Protein AF-A0A1R1JZF7-F1 (afdb_monomer_lite)

Structure (mmCIF, N/CA/C/O backbone):
data_AF-A0A1R1JZF7-F1
#
_entry.id   AF-A0A1R1JZF7-F1
#
loop_
_atom_site.group_PDB
_atom_site.id
_atom_site.type_symbol
_atom_site.label_atom_id
_atom_site.label_alt_id
_atom_site.label_comp_id
_atom_site.label_asym_id
_atom_site.label_entity_id
_atom_site.label_seq_id
_atom_site.pdbx_PDB_ins_code
_atom_site.Cartn_x
_atom_site.Cartn_y
_atom_site.Cartn_z
_atom_site.occupancy
_atom_site.B_iso_or_equiv
_atom_site.auth_seq_id
_atom_site.auth_comp_id
_atom_site.auth_asym_id
_atom_site.auth_atom_id
_atom_site.pdbx_PDB_model_num
ATOM 1 N N . MET A 1 1 ? 23.663 -2.544 -25.722 1.00 33.25 1 MET A N 1
ATOM 2 C CA . MET A 1 1 ? 22.435 -3.367 -25.709 1.00 33.25 1 MET A CA 1
ATOM 3 C C . MET A 1 1 ? 21.555 -2.874 -24.575 1.00 33.25 1 MET A C 1
ATOM 5 O O . MET A 1 1 ? 21.917 -3.060 -23.423 1.00 33.25 1 MET A O 1
ATOM 9 N N . VAL A 1 2 ? 20.475 -2.158 -24.891 1.00 37.50 2 VAL A N 1
ATOM 10 C CA . VAL A 1 2 ? 19.497 -1.700 -23.894 1.00 37.50 2 VAL A CA 1
ATOM 11 C C . VAL A 1 2 ? 18.655 -2.918 -23.534 1.00 37.50 2 VAL A C 1
ATOM 13 O O . VAL A 1 2 ? 17.886 -3.401 -24.362 1.00 37.50 2 VAL A O 1
ATOM 16 N N . GLY A 1 3 ? 18.897 -3.480 -22.349 1.00 36.78 3 GLY A N 1
ATOM 17 C CA . GLY A 1 3 ? 18.120 -4.599 -21.833 1.00 36.78 3 GLY A CA 1
ATOM 18 C C . GLY A 1 3 ? 16.654 -4.198 -21.785 1.00 36.78 3 GLY A C 1
ATOM 19 O O . GLY A 1 3 ? 16.311 -3.178 -21.190 1.00 36.78 3 GLY A O 1
ATOM 20 N N . GLN A 1 4 ? 15.819 -4.972 -22.471 1.00 37.53 4 GLN A N 1
ATOM 21 C CA . GLN A 1 4 ? 14.371 -4.840 -22.455 1.00 37.53 4 GLN A CA 1
ATOM 22 C C . GLN A 1 4 ? 13.930 -4.801 -20.992 1.00 37.53 4 GLN A C 1
ATOM 24 O O . GLN A 1 4 ? 14.077 -5.784 -20.267 1.00 37.53 4 GLN A O 1
ATOM 29 N N . GLY A 1 5 ? 13.479 -3.627 -20.543 1.00 38.28 5 GLY A N 1
ATOM 30 C CA . GLY A 1 5 ? 12.946 -3.455 -19.204 1.00 38.28 5 GLY A CA 1
ATOM 31 C C . GLY A 1 5 ? 11.830 -4.466 -19.036 1.00 38.28 5 GLY A C 1
ATOM 32 O O . GLY A 1 5 ? 10.882 -4.457 -19.820 1.00 38.28 5 GLY A O 1
ATOM 33 N N . ALA A 1 6 ? 11.985 -5.370 -18.068 1.00 41.34 6 ALA A N 1
ATOM 34 C CA . ALA A 1 6 ? 10.938 -6.300 -17.704 1.00 41.34 6 ALA A CA 1
ATOM 35 C C . ALA A 1 6 ? 9.674 -5.473 -17.475 1.00 41.34 6 ALA A C 1
ATOM 37 O O . ALA A 1 6 ? 9.588 -4.705 -16.514 1.00 41.34 6 ALA A O 1
ATOM 38 N N . LEU A 1 7 ? 8.728 -5.573 -18.406 1.00 41.38 7 LEU A N 1
ATOM 39 C CA . LEU A 1 7 ? 7.408 -5.013 -18.215 1.00 41.38 7 LEU A CA 1
ATOM 40 C C . LEU A 1 7 ? 6.917 -5.606 -16.895 1.00 41.38 7 LEU A C 1
ATOM 42 O O . LEU A 1 7 ? 6.981 -6.822 -16.715 1.00 41.38 7 LEU A O 1
ATOM 46 N N . ALA A 1 8 ? 6.424 -4.779 -15.973 1.00 47.81 8 ALA A N 1
ATOM 47 C CA . ALA A 1 8 ? 5.660 -5.282 -14.834 1.00 47.81 8 ALA A CA 1
ATOM 48 C C . ALA A 1 8 ? 4.271 -5.742 -15.330 1.00 47.81 8 ALA A C 1
ATOM 50 O O . ALA A 1 8 ? 3.231 -5.331 -14.830 1.00 47.81 8 ALA A O 1
ATOM 51 N N . GLN A 1 9 ? 4.246 -6.540 -16.398 1.00 41.66 9 GLN A N 1
ATOM 52 C CA . GLN A 1 9 ? 3.123 -7.378 -16.764 1.00 41.66 9 GLN A CA 1
ATOM 53 C C . GLN A 1 9 ? 3.325 -8.681 -15.996 1.00 41.66 9 GLN A C 1
ATOM 55 O O . GLN A 1 9 ? 4.291 -9.394 -16.242 1.00 41.66 9 GLN A O 1
ATOM 60 N N . GLY A 1 10 ? 2.451 -8.951 -15.026 1.00 53.16 10 GLY A N 1
ATOM 61 C CA . GLY A 1 10 ? 2.540 -10.155 -14.198 1.00 53.16 10 GLY A CA 1
ATOM 62 C C . GLY A 1 10 ? 3.677 -10.094 -13.180 1.00 53.16 10 GLY A C 1
ATOM 63 O O . GLY A 1 10 ? 4.700 -10.755 -13.323 1.00 53.16 10 GLY A O 1
ATOM 64 N N . ASN A 1 11 ? 3.500 -9.300 -12.126 1.00 62.97 11 ASN A N 1
ATOM 65 C CA . ASN A 1 11 ? 4.350 -9.423 -10.952 1.00 62.97 11 ASN A CA 1
ATOM 66 C C . ASN A 1 11 ? 3.987 -10.712 -10.189 1.00 62.97 11 ASN A C 1
ATOM 68 O O . ASN A 1 11 ? 3.105 -10.714 -9.339 1.00 62.97 11 ASN A O 1
ATOM 72 N N . ASP A 1 12 ? 4.710 -11.797 -10.452 1.00 75.62 12 ASP A N 1
ATOM 73 C CA . ASP A 1 12 ? 4.527 -13.075 -9.748 1.00 75.62 12 ASP A CA 1
ATOM 74 C C . ASP A 1 12 ? 5.141 -13.116 -8.338 1.00 75.62 12 ASP A C 1
ATOM 76 O O . ASP A 1 12 ? 5.197 -14.178 -7.729 1.00 75.62 12 ASP A O 1
ATOM 80 N N . ARG A 1 13 ? 5.646 -11.996 -7.802 1.00 87.25 13 ARG A N 1
ATOM 81 C CA . ARG A 1 13 ? 6.271 -11.987 -6.468 1.00 87.25 13 ARG A CA 1
ATOM 82 C C . ARG A 1 13 ? 5.272 -11.819 -5.334 1.00 87.25 13 ARG A C 1
ATOM 84 O O . ARG A 1 13 ? 5.582 -12.190 -4.209 1.00 87.25 13 ARG A O 1
ATOM 91 N N . VAL A 1 14 ? 4.121 -11.211 -5.614 1.00 93.56 14 VAL A N 1
ATOM 92 C CA . VAL A 1 14 ? 3.106 -10.917 -4.599 1.00 93.56 14 VAL A CA 1
ATOM 93 C C . VAL A 1 14 ? 2.021 -11.973 -4.675 1.00 93.56 14 VAL A C 1
ATOM 95 O O . VAL A 1 14 ? 1.205 -11.972 -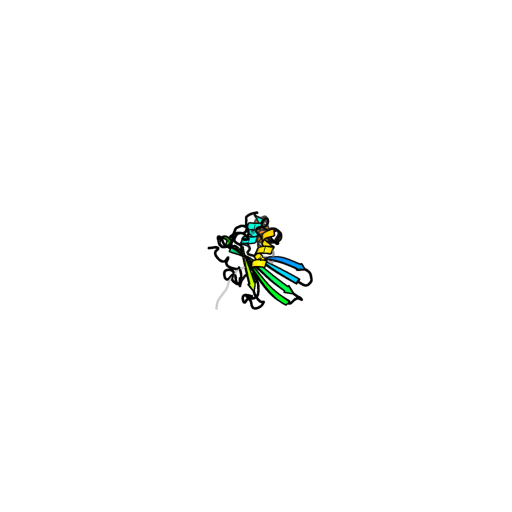5.598 1.00 93.56 14 VAL A O 1
ATOM 98 N N . ASP A 1 15 ? 2.007 -12.850 -3.680 1.00 94.69 15 ASP A N 1
ATOM 99 C CA . ASP A 1 15 ? 0.991 -13.884 -3.524 1.00 94.69 15 ASP A CA 1
ATOM 100 C C . ASP A 1 15 ? -0.295 -13.333 -2.900 1.00 94.69 15 ASP A C 1
ATOM 102 O O . ASP A 1 15 ? -0.315 -12.277 -2.258 1.00 94.69 15 ASP A O 1
ATOM 106 N N . PHE A 1 16 ? -1.399 -14.072 -3.052 1.00 97.12 16 PHE A N 1
ATOM 107 C CA . PHE A 1 16 ? -2.629 -13.734 -2.345 1.00 97.12 16 PHE A CA 1
ATOM 108 C C . PHE A 1 16 ? -2.450 -13.975 -0.832 1.00 97.12 16 PHE A C 1
ATOM 110 O O . PHE A 1 16 ? -2.225 -15.114 -0.412 1.00 97.12 16 PHE A O 1
ATOM 117 N N . PRO A 1 17 ? -2.610 -12.953 0.028 1.00 96.88 17 PRO A N 1
ATOM 118 C CA . PRO A 1 17 ? -2.313 -13.074 1.451 1.00 96.88 17 PRO A CA 1
ATOM 119 C C . PRO A 1 17 ? -3.474 -13.736 2.203 1.00 96.88 17 PRO A C 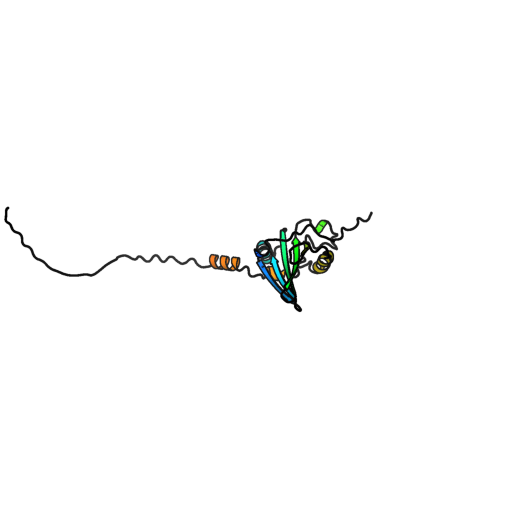1
ATOM 121 O O . PRO A 1 17 ? -4.247 -13.052 2.855 1.00 96.88 17 PRO A O 1
ATOM 124 N N . ALA A 1 18 ? -3.624 -15.062 2.137 1.00 96.31 18 ALA A N 1
ATOM 125 C CA . ALA A 1 18 ? -4.826 -15.797 2.576 1.00 96.31 18 ALA A CA 1
ATOM 126 C C . ALA A 1 18 ? -5.401 -15.426 3.964 1.00 96.31 18 ALA A C 1
ATOM 128 O O . ALA A 1 18 ? -6.614 -15.492 4.169 1.00 96.31 18 ALA A O 1
ATOM 129 N N . ASN A 1 19 ? -4.557 -15.012 4.911 1.00 95.44 19 ASN A N 1
ATOM 130 C CA . ASN A 1 19 ? -4.927 -14.647 6.278 1.00 95.44 19 ASN A CA 1
ATOM 131 C C . ASN A 1 19 ? -4.998 -13.128 6.541 1.00 95.44 19 ASN A C 1
ATOM 133 O O . ASN A 1 19 ? -5.057 -12.727 7.703 1.00 95.44 19 ASN A O 1
ATOM 137 N N . TYR A 1 20 ? -5.031 -12.270 5.513 1.00 97.56 20 TYR A N 1
ATOM 138 C CA . TYR A 1 20 ? -5.011 -10.805 5.671 1.00 97.56 20 TYR A CA 1
ATOM 139 C C . TYR A 1 20 ? -6.091 -10.263 6.625 1.00 97.56 20 TYR A C 1
ATOM 141 O O . TYR A 1 20 ? -5.838 -9.313 7.366 1.00 97.56 20 TYR A O 1
ATOM 149 N N . ARG A 1 21 ? -7.272 -10.901 6.676 1.00 95.88 21 ARG A N 1
ATOM 150 C CA . ARG A 1 21 ? -8.376 -10.523 7.580 1.00 95.88 21 ARG A CA 1
ATOM 151 C C . ARG A 1 21 ? -8.067 -10.730 9.067 1.00 95.88 21 ARG A C 1
ATOM 153 O O . ARG A 1 21 ? -8.746 -10.145 9.900 1.00 95.88 21 ARG A O 1
ATOM 160 N N . GLN A 1 22 ? -7.060 -11.537 9.411 1.00 94.88 22 GLN A N 1
ATOM 161 C CA . GLN A 1 22 ? -6.565 -11.669 10.791 1.00 94.88 22 GLN A CA 1
ATOM 162 C C . GLN A 1 22 ? -5.683 -10.479 11.213 1.00 94.88 22 GLN A C 1
ATOM 164 O O . GLN A 1 22 ? -5.334 -10.342 12.391 1.00 94.88 22 GLN A O 1
ATOM 169 N N . GLY A 1 23 ? -5.285 -9.645 10.246 1.00 94.75 23 GLY A N 1
ATOM 170 C CA . GLY A 1 23 ? -4.600 -8.383 10.472 1.00 94.75 23 GLY A CA 1
ATOM 171 C C . GLY A 1 23 ? -5.522 -7.303 11.039 1.00 94.75 23 GLY A C 1
ATOM 172 O O . GLY A 1 23 ? -6.599 -7.561 11.572 1.00 94.75 23 GLY A O 1
ATOM 173 N N . VAL A 1 24 ? -5.070 -6.058 10.939 1.00 96.69 24 VAL A N 1
ATOM 174 C CA . VAL A 1 24 ? -5.830 -4.882 11.360 1.00 96.69 24 VAL A CA 1
ATOM 175 C C . VAL A 1 24 ? -6.530 -4.304 10.142 1.00 96.69 24 VAL A C 1
ATOM 177 O O . VAL A 1 24 ? -5.870 -3.860 9.203 1.00 96.69 24 VAL A O 1
ATOM 180 N N . HIS A 1 25 ? -7.860 -4.274 10.184 1.00 97.69 25 HIS A N 1
ATOM 181 C CA . HIS A 1 25 ? -8.644 -3.408 9.317 1.00 97.69 25 HIS A CA 1
ATOM 182 C C . HIS A 1 25 ? -8.453 -1.958 9.771 1.00 97.69 25 HIS A C 1
ATOM 184 O O . HIS A 1 25 ? -8.861 -1.606 10.880 1.00 97.69 25 HIS A O 1
ATOM 190 N N . TYR A 1 26 ? -7.784 -1.140 8.961 1.00 96.19 26 TYR A N 1
ATOM 191 C CA . TYR A 1 26 ? -7.353 0.196 9.387 1.00 96.19 26 TYR A CA 1
ATOM 192 C C . TYR A 1 26 ? -8.023 1.338 8.618 1.00 96.19 26 TYR A C 1
ATOM 194 O O . TYR A 1 26 ? -7.924 2.491 9.039 1.00 96.19 26 TYR A O 1
ATOM 202 N N . ALA A 1 27 ? -8.687 1.055 7.497 1.00 96.25 27 ALA A N 1
ATOM 203 C CA . ALA A 1 27 ? -9.354 2.080 6.713 1.00 96.25 27 ALA A CA 1
ATOM 204 C C . ALA A 1 27 ? -10.493 1.507 5.869 1.00 96.25 27 ALA A C 1
ATOM 206 O O . ALA A 1 27 ? -10.265 0.593 5.084 1.00 96.25 27 ALA A O 1
ATOM 207 N N . THR A 1 28 ? -11.646 2.172 5.939 1.00 97.00 28 THR A N 1
ATOM 208 C CA . THR A 1 28 ? -12.684 2.125 4.904 1.00 97.00 28 THR A CA 1
ATOM 209 C C . THR A 1 28 ? -12.603 3.407 4.072 1.00 97.00 28 THR A C 1
ATOM 211 O O . THR A 1 28 ? -12.514 4.511 4.626 1.00 97.00 28 THR A O 1
ATOM 214 N N . VAL A 1 29 ? -12.584 3.296 2.745 1.00 95.56 29 VAL A N 1
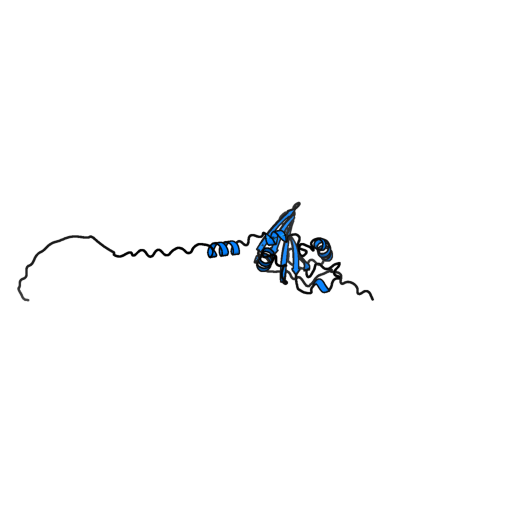ATOM 215 C CA . VAL A 1 29 ? -12.635 4.439 1.816 1.00 95.56 29 VAL A CA 1
ATOM 216 C C . VAL A 1 29 ? -13.886 4.311 0.960 1.00 95.56 29 VAL A C 1
ATOM 218 O O . VAL A 1 29 ? -14.082 3.287 0.322 1.00 95.56 29 VAL A O 1
ATOM 221 N N . GLU A 1 30 ? -14.706 5.355 0.896 1.00 95.38 30 GLU A N 1
ATOM 222 C CA . GLU A 1 30 ? -15.881 5.394 0.022 1.00 95.38 30 GLU A CA 1
ATOM 223 C C . GLU A 1 30 ? -15.735 6.512 -1.011 1.00 95.38 30 GLU A C 1
ATOM 225 O O . GLU A 1 30 ? -15.395 7.646 -0.667 1.00 95.38 30 GLU A O 1
ATOM 230 N N . ARG A 1 31 ? -15.953 6.190 -2.292 1.00 91.75 31 ARG A N 1
ATOM 231 C CA . ARG A 1 31 ? -15.924 7.159 -3.396 1.00 91.75 31 ARG A CA 1
ATOM 232 C C . ARG A 1 31 ? -16.796 6.704 -4.563 1.00 91.75 31 ARG A C 1
ATOM 234 O O . ARG A 1 31 ? -16.524 5.677 -5.169 1.00 91.75 31 ARG A O 1
ATOM 241 N N . GLY A 1 32 ? -17.831 7.471 -4.903 1.00 88.62 32 GLY A N 1
ATOM 242 C CA . GLY A 1 32 ? -18.623 7.260 -6.125 1.00 88.62 32 GLY A CA 1
ATOM 243 C C . GLY A 1 32 ? -19.092 5.813 -6.348 1.00 88.62 32 GLY A C 1
ATOM 244 O O . GLY A 1 32 ? -18.801 5.238 -7.391 1.00 88.62 32 GLY A O 1
ATOM 245 N N . GLY A 1 33 ? -19.755 5.204 -5.358 1.00 91.44 33 GLY A N 1
ATOM 246 C CA . GLY A 1 33 ? -20.251 3.818 -5.437 1.00 91.44 33 GLY A CA 1
ATOM 247 C C . GLY A 1 33 ? -19.191 2.725 -5.233 1.00 91.44 33 GLY A C 1
ATOM 248 O O . GLY A 1 33 ? -19.528 1.539 -5.244 1.00 91.44 33 GLY A O 1
ATOM 249 N N . ILE A 1 34 ? -17.930 3.113 -5.025 1.00 96.31 34 ILE A N 1
ATOM 250 C CA . ILE A 1 34 ? -16.833 2.226 -4.639 1.00 96.31 34 ILE A CA 1
ATOM 251 C C . ILE A 1 34 ? -16.659 2.289 -3.125 1.00 96.31 34 ILE A C 1
ATOM 253 O O . ILE A 1 34 ? -16.580 3.383 -2.558 1.00 96.31 34 ILE A O 1
ATOM 257 N N . ARG A 1 35 ? -16.539 1.122 -2.492 1.00 98.06 35 ARG A N 1
ATOM 258 C CA . ARG A 1 35 ? -16.114 0.977 -1.098 1.00 98.06 35 ARG A CA 1
ATOM 259 C C . ARG A 1 35 ? -14.854 0.129 -1.047 1.00 98.06 35 ARG A C 1
ATOM 261 O O . ARG A 1 35 ? -14.829 -0.970 -1.584 1.00 98.06 35 ARG A O 1
ATOM 268 N N . GLU A 1 36 ? -13.824 0.622 -0.380 1.00 98.25 36 GLU A N 1
ATOM 269 C CA . GLU A 1 36 ? -12.572 -0.097 -0.190 1.00 98.25 36 GLU A CA 1
ATOM 270 C C . GLU A 1 36 ? -12.355 -0.416 1.276 1.00 98.25 36 GLU A C 1
ATOM 272 O O . GLU A 1 36 ? -12.428 0.485 2.109 1.00 98.25 36 GLU A O 1
ATOM 277 N N . GLU A 1 37 ? -12.040 -1.673 1.570 1.00 98.31 37 GLU A N 1
ATOM 278 C CA . GLU A 1 37 ? -11.664 -2.124 2.912 1.00 98.31 37 GLU A CA 1
ATOM 279 C C . GLU A 1 37 ? -10.187 -2.484 2.911 1.00 98.31 37 GLU A C 1
ATOM 281 O O . GLU A 1 37 ? -9.745 -3.289 2.086 1.00 98.31 37 GLU A O 1
ATOM 286 N N . ILE A 1 38 ? -9.415 -1.878 3.812 1.00 98.44 38 ILE A N 1
ATOM 287 C CA . ILE A 1 38 ? -7.955 -1.925 3.738 1.00 98.44 38 ILE A CA 1
ATOM 288 C C . ILE A 1 38 ? -7.355 -2.471 5.031 1.00 98.44 38 ILE A C 1
ATOM 290 O O . ILE A 1 38 ? -7.640 -2.010 6.142 1.00 98.44 38 ILE A O 1
ATOM 294 N N . PHE A 1 39 ? -6.485 -3.462 4.860 1.00 98.62 39 PHE A N 1
ATOM 295 C CA . PHE A 1 39 ? -5.911 -4.274 5.923 1.00 98.62 39 PHE A CA 1
ATOM 296 C C . PHE A 1 39 ? -4.386 -4.245 5.870 1.00 98.62 39 PHE A C 1
ATOM 298 O O . PHE A 1 39 ? -3.787 -4.171 4.796 1.00 98.62 39 PHE A O 1
ATOM 305 N N . THR A 1 40 ? -3.745 -4.337 7.033 1.00 98.50 40 THR A N 1
ATOM 306 C CA . THR A 1 40 ? -2.304 -4.610 7.143 1.00 98.50 40 THR A CA 1
ATOM 307 C C . THR A 1 40 ? -1.975 -5.287 8.477 1.00 98.50 40 THR A C 1
ATOM 309 O O . THR A 1 40 ? -2.857 -5.545 9.298 1.00 98.50 40 THR A O 1
ATOM 312 N N . SER A 1 41 ? -0.709 -5.625 8.714 1.00 97.25 41 SER A N 1
ATOM 313 C CA . SER A 1 41 ? -0.282 -6.308 9.937 1.00 97.25 41 SER A CA 1
ATOM 314 C C . SER A 1 41 ? -0.195 -5.361 11.143 1.00 97.25 41 SER A C 1
ATOM 316 O O . SER A 1 41 ? 0.088 -4.170 11.013 1.00 97.25 41 SER A O 1
ATOM 318 N N . ARG A 1 42 ? -0.346 -5.910 12.358 1.00 96.25 42 ARG A N 1
ATOM 319 C CA . ARG A 1 42 ? -0.085 -5.172 13.612 1.00 96.25 42 ARG A CA 1
ATOM 320 C C . ARG A 1 42 ? 1.337 -4.598 13.663 1.00 96.25 42 ARG A C 1
ATOM 322 O O . ARG A 1 42 ? 1.524 -3.496 14.167 1.00 96.25 42 ARG A O 1
ATOM 329 N N . ASN A 1 43 ? 2.316 -5.320 13.114 1.00 96.31 43 ASN A N 1
ATOM 330 C CA . ASN A 1 43 ? 3.706 -4.872 13.046 1.00 96.31 43 ASN A CA 1
ATOM 331 C C . ASN A 1 43 ? 3.853 -3.601 12.191 1.00 96.31 43 ASN A C 1
ATOM 333 O O . ASN A 1 43 ? 4.490 -2.642 12.618 1.00 96.31 43 ASN A O 1
ATOM 337 N N . ALA A 1 44 ? 3.199 -3.557 11.026 1.00 97.50 44 ALA A N 1
ATOM 338 C CA . ALA A 1 44 ? 3.197 -2.376 10.164 1.00 97.50 44 ALA A CA 1
ATOM 339 C C . ALA A 1 44 ? 2.544 -1.165 10.850 1.00 97.50 44 ALA A C 1
ATOM 341 O O . ALA A 1 44 ? 3.104 -0.069 10.828 1.00 97.50 44 ALA A O 1
ATOM 342 N N . ILE A 1 45 ? 1.411 -1.380 11.531 1.00 97.19 45 ILE A N 1
ATOM 343 C CA . ILE A 1 45 ? 0.731 -0.336 12.315 1.00 97.19 45 ILE A CA 1
ATOM 344 C C . ILE A 1 45 ? 1.648 0.193 13.425 1.00 97.19 45 ILE A C 1
ATOM 346 O O . ILE A 1 45 ? 1.813 1.404 13.562 1.00 97.19 45 ILE A O 1
ATOM 350 N N . SER A 1 46 ? 2.282 -0.700 14.193 1.00 96.31 46 SER A N 1
ATOM 351 C CA . SER A 1 46 ? 3.191 -0.317 15.278 1.00 96.31 46 SER A CA 1
ATOM 352 C C . SER A 1 46 ? 4.395 0.473 14.765 1.00 96.31 46 SER A C 1
ATOM 354 O O . SER A 1 46 ? 4.740 1.495 15.352 1.00 96.31 46 SER A O 1
ATOM 356 N N . ALA A 1 47 ? 5.022 0.031 13.672 1.00 96.69 47 ALA A N 1
ATOM 357 C CA . ALA A 1 47 ? 6.159 0.726 13.078 1.00 96.69 47 ALA A CA 1
ATOM 358 C C . ALA A 1 47 ? 5.774 2.142 12.624 1.00 96.69 47 ALA A C 1
ATOM 360 O O . ALA A 1 47 ? 6.426 3.109 13.021 1.00 96.69 47 ALA A O 1
ATOM 361 N N . ALA A 1 48 ? 4.669 2.268 11.880 1.00 96.50 48 ALA A N 1
ATOM 362 C CA . ALA A 1 48 ? 4.180 3.555 11.395 1.00 96.50 48 ALA A CA 1
ATOM 363 C C . ALA A 1 48 ? 3.839 4.516 12.546 1.00 96.50 48 ALA A C 1
ATOM 365 O O . ALA A 1 48 ? 4.223 5.686 12.501 1.00 96.50 48 ALA A O 1
ATOM 366 N N . LYS A 1 49 ? 3.167 4.024 13.599 1.00 94.94 49 LYS A N 1
ATOM 367 C CA . LYS A 1 49 ? 2.843 4.806 14.806 1.00 94.94 49 LYS A CA 1
ATOM 368 C C . LYS A 1 49 ? 4.078 5.337 15.522 1.00 94.94 49 LYS A C 1
ATOM 370 O O . LYS A 1 49 ? 4.066 6.465 15.998 1.00 94.94 49 LYS A O 1
ATOM 375 N N . SER A 1 50 ? 5.151 4.552 15.570 1.00 95.31 50 SER A N 1
ATOM 376 C CA . SER A 1 50 ? 6.429 4.969 16.156 1.00 95.31 50 SER A CA 1
ATOM 377 C C . SER A 1 50 ? 7.271 5.861 15.232 1.00 95.31 50 SER A C 1
ATOM 379 O O . SER A 1 50 ? 8.443 6.085 15.522 1.00 95.31 50 SER A O 1
ATOM 381 N N . GLY A 1 51 ? 6.726 6.319 14.099 1.00 94.56 51 GLY A N 1
ATOM 382 C CA . GLY A 1 51 ? 7.456 7.124 13.117 1.00 94.56 51 GLY A CA 1
ATOM 383 C C . GLY A 1 51 ? 8.543 6.355 12.360 1.00 94.56 51 GLY A C 1
ATOM 384 O O . GLY A 1 51 ? 9.332 6.965 11.642 1.00 94.56 51 GLY A O 1
ATOM 385 N N . LYS A 1 52 ? 8.599 5.025 12.502 1.00 95.62 52 LYS A N 1
ATOM 386 C CA . LYS A 1 52 ? 9.551 4.181 11.778 1.00 95.62 52 LYS A CA 1
ATOM 387 C C . LYS A 1 52 ? 9.044 3.933 10.349 1.00 95.62 52 LYS A C 1
ATOM 389 O O . LYS A 1 52 ? 7.829 3.893 10.134 1.00 95.62 52 LYS A O 1
ATOM 394 N N . PRO A 1 53 ? 9.946 3.720 9.374 1.00 95.69 53 PRO A N 1
ATOM 395 C CA . PRO A 1 53 ? 9.556 3.259 8.044 1.00 95.69 53 PRO A CA 1
ATOM 396 C C . PRO A 1 53 ? 8.750 1.957 8.114 1.00 95.69 53 PRO A C 1
ATOM 398 O O . PRO A 1 53 ? 8.957 1.148 9.024 1.00 95.69 53 PRO A O 1
ATOM 401 N N . LEU A 1 54 ? 7.872 1.718 7.132 1.00 98.19 54 LEU A N 1
ATOM 402 C CA . LEU A 1 54 ? 7.184 0.431 7.048 1.00 98.19 54 LEU A CA 1
ATOM 403 C C . LEU A 1 54 ? 8.229 -0.674 6.814 1.00 98.19 54 LEU A C 1
ATOM 405 O O . LEU A 1 54 ? 9.039 -0.553 5.881 1.00 98.19 54 LEU A O 1
ATOM 409 N N . PRO A 1 55 ? 8.249 -1.723 7.657 1.00 98.12 55 PRO A N 1
ATOM 410 C CA . PRO A 1 55 ? 9.269 -2.755 7.593 1.00 98.12 55 PRO A CA 1
ATOM 411 C C . PRO A 1 55 ? 9.109 -3.624 6.343 1.00 98.12 55 PRO A C 1
ATOM 413 O O . PRO A 1 55 ? 8.015 -3.755 5.786 1.00 98.12 55 PRO A O 1
ATOM 416 N N . SER A 1 56 ? 10.201 -4.278 5.944 1.00 98.31 56 SER A N 1
ATOM 417 C CA . SER A 1 56 ? 10.144 -5.404 5.007 1.00 98.31 56 SER A CA 1
ATOM 418 C C . SER A 1 56 ? 9.147 -6.454 5.505 1.00 98.31 56 SER A C 1
ATOM 420 O O . SER A 1 56 ? 9.086 -6.751 6.698 1.00 98.31 56 SER A O 1
ATOM 422 N N . GLY A 1 57 ? 8.352 -7.000 4.595 1.00 97.69 57 GLY A N 1
ATOM 423 C CA . GLY A 1 57 ? 7.224 -7.878 4.884 1.00 97.69 57 GLY A CA 1
ATOM 424 C C . GLY A 1 57 ? 5.929 -7.178 5.255 1.00 97.69 57 GLY A C 1
ATOM 425 O O . GLY A 1 57 ? 4.964 -7.844 5.629 1.00 97.69 57 GLY A O 1
ATOM 426 N N . THR A 1 58 ? 5.870 -5.852 5.132 1.00 98.62 58 THR A N 1
ATOM 427 C CA . THR A 1 58 ? 4.584 -5.161 5.152 1.00 98.62 58 THR A CA 1
ATOM 428 C C . THR A 1 58 ? 3.779 -5.562 3.923 1.00 98.62 58 THR A C 1
ATOM 430 O O . THR A 1 58 ? 4.210 -5.336 2.795 1.00 98.62 58 THR A O 1
ATOM 433 N N . VAL A 1 59 ? 2.592 -6.112 4.165 1.00 98.62 59 VAL A N 1
ATOM 434 C CA . VAL A 1 59 ? 1.566 -6.378 3.156 1.00 98.62 59 VAL A CA 1
ATOM 435 C C . VAL A 1 59 ? 0.385 -5.462 3.443 1.00 98.62 59 VAL A C 1
ATOM 437 O O . VAL A 1 59 ? -0.071 -5.369 4.589 1.00 98.62 59 VAL A O 1
ATOM 440 N N . ILE A 1 60 ? -0.104 -4.777 2.415 1.00 98.75 60 ILE A N 1
ATOM 441 C CA . ILE A 1 60 ? -1.352 -4.018 2.459 1.00 98.75 60 ILE A CA 1
ATOM 442 C C . ILE A 1 60 ? -2.309 -4.666 1.468 1.00 98.75 60 ILE A C 1
ATOM 444 O O . ILE A 1 60 ? -2.009 -4.771 0.280 1.00 98.75 60 ILE A O 1
ATOM 448 N N . THR A 1 61 ? -3.459 -5.099 1.972 1.00 98.81 61 THR A N 1
ATOM 449 C CA . THR A 1 61 ? -4.505 -5.749 1.180 1.00 98.81 61 THR A CA 1
ATOM 450 C C . THR A 1 61 ? -5.722 -4.851 1.146 1.00 98.81 61 THR A C 1
ATOM 452 O O . THR A 1 61 ? -6.200 -4.423 2.194 1.00 98.81 61 THR A O 1
ATOM 455 N N . MET A 1 62 ? -6.217 -4.580 -0.054 1.00 98.62 62 MET A N 1
ATOM 456 C CA . MET A 1 62 ? -7.410 -3.788 -0.295 1.00 98.62 62 MET A CA 1
ATOM 457 C C . MET A 1 62 ? -8.461 -4.641 -0.992 1.00 98.62 62 MET A C 1
ATOM 459 O O . MET A 1 62 ? -8.203 -5.219 -2.048 1.00 98.62 62 MET A O 1
ATOM 463 N N . GLU A 1 63 ? -9.650 -4.689 -0.412 1.00 98.62 63 GLU A N 1
ATOM 464 C CA . GLU A 1 63 ? -10.855 -5.201 -1.057 1.00 98.62 63 GLU A CA 1
ATOM 465 C C . GLU A 1 63 ? -11.540 -4.036 -1.766 1.00 98.62 63 GLU A C 1
ATOM 467 O O . GLU A 1 63 ? -11.844 -3.045 -1.115 1.00 98.62 63 GLU A O 1
ATOM 472 N N . ASP A 1 64 ? -11.776 -4.135 -3.072 1.00 98.31 64 ASP A N 1
ATOM 473 C CA . ASP A 1 64 ? -12.514 -3.138 -3.864 1.00 98.31 64 ASP A CA 1
ATOM 474 C C . ASP A 1 64 ? -13.934 -3.679 -4.069 1.00 98.31 64 ASP A C 1
ATOM 476 O O . ASP A 1 64 ? -14.119 -4.692 -4.751 1.00 98.31 64 ASP A O 1
ATOM 480 N N . TYR A 1 65 ? -14.925 -3.047 -3.441 1.00 98.44 65 TYR A N 1
ATOM 481 C CA . TYR A 1 65 ? -16.345 -3.327 -3.625 1.00 98.44 65 TYR A CA 1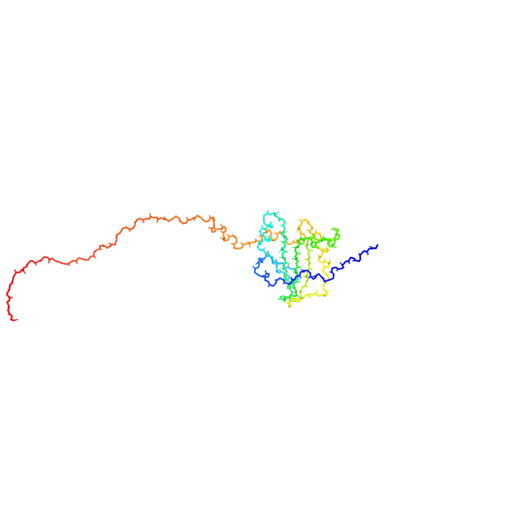
ATOM 482 C C . TYR A 1 65 ? -16.971 -2.288 -4.546 1.00 98.44 65 TYR A C 1
ATOM 484 O O . TYR A 1 65 ? -16.768 -1.085 -4.376 1.00 98.44 65 TYR A O 1
ATOM 492 N N . ARG A 1 66 ? -17.817 -2.749 -5.465 1.00 97.25 66 ARG A N 1
ATOM 493 C CA . ARG A 1 66 ? -18.617 -1.905 -6.358 1.00 97.25 66 ARG A CA 1
ATOM 494 C C . ARG A 1 66 ? -20.058 -2.357 -6.294 1.00 97.25 66 ARG A C 1
ATOM 496 O O . ARG A 1 66 ? -20.319 -3.555 -6.366 1.00 97.25 66 ARG A O 1
ATOM 503 N N . GLU A 1 67 ? -20.975 -1.411 -6.105 1.00 94.00 67 GLU A N 1
ATOM 504 C CA . GLU A 1 67 ? -22.413 -1.713 -5.988 1.00 94.00 67 GLU A CA 1
ATOM 505 C C . GLU A 1 67 ? -22.700 -2.789 -4.916 1.00 94.00 67 GLU A C 1
ATOM 507 O O . GLU A 1 67 ? -23.534 -3.677 -5.083 1.00 94.00 67 GLU A O 1
ATOM 512 N N . GLY A 1 68 ? -21.941 -2.757 -3.815 1.00 94.12 68 GLY A N 1
ATOM 513 C CA . GLY A 1 68 ? -22.061 -3.716 -2.712 1.00 94.12 68 GLY A CA 1
ATOM 514 C C . GLY A 1 68 ? -21.483 -5.113 -2.977 1.00 94.12 68 GLY A C 1
ATOM 515 O O . GLY A 1 68 ? -21.559 -5.968 -2.098 1.00 94.12 68 GLY A O 1
ATOM 516 N N . LYS A 1 69 ? -20.875 -5.365 -4.142 1.00 97.75 69 LYS A N 1
ATOM 517 C CA . LYS A 1 69 ? -20.257 -6.654 -4.490 1.00 97.75 69 LYS A CA 1
ATOM 518 C C . LYS A 1 69 ? -18.741 -6.538 -4.532 1.00 97.75 69 LYS A C 1
ATOM 520 O O . LYS A 1 69 ? -18.207 -5.555 -5.039 1.00 97.75 69 LYS A O 1
ATOM 525 N N . LEU A 1 70 ? -18.046 -7.557 -4.026 1.00 98.44 70 LEU A N 1
ATOM 526 C CA . LEU A 1 70 ? -16.593 -7.640 -4.137 1.00 98.44 70 LEU A CA 1
ATOM 527 C C . LEU A 1 70 ? -16.208 -7.718 -5.618 1.00 98.44 70 LEU A C 1
ATOM 529 O O . LEU A 1 70 ? -16.562 -8.673 -6.310 1.00 98.44 70 LEU A O 1
ATOM 533 N N . PHE A 1 71 ? -15.479 -6.713 -6.088 1.00 97.88 71 PHE A N 1
ATOM 534 C CA . PHE A 1 71 ? -15.069 -6.586 -7.479 1.00 97.88 71 PHE A CA 1
ATOM 535 C C . PHE A 1 71 ? -13.664 -7.150 -7.718 1.00 97.88 71 PHE A C 1
ATOM 537 O O . PHE A 1 71 ? -13.440 -7.820 -8.725 1.00 97.88 71 PHE A O 1
ATOM 544 N N . ARG A 1 72 ? -12.717 -6.902 -6.803 1.00 97.62 72 ARG A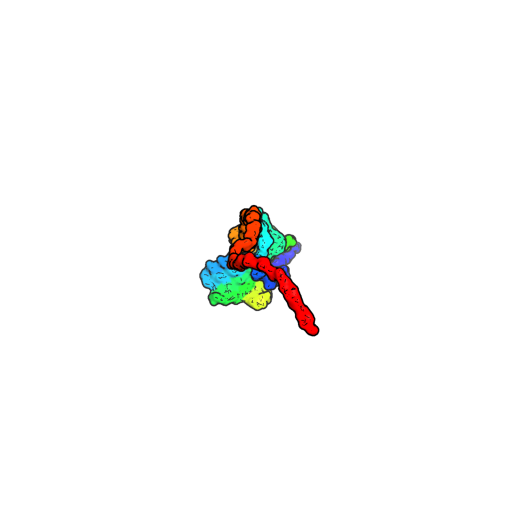 N 1
ATOM 545 C CA . ARG A 1 72 ? -11.339 -7.427 -6.868 1.00 97.62 72 ARG A CA 1
ATOM 546 C C . ARG A 1 72 ? -10.595 -7.236 -5.548 1.00 97.62 72 ARG A C 1
ATOM 548 O O . ARG A 1 72 ? -11.060 -6.523 -4.660 1.00 97.62 72 ARG A O 1
ATOM 555 N N . TYR A 1 73 ? -9.387 -7.786 -5.489 1.00 98.38 73 TYR A N 1
ATOM 556 C CA . TYR A 1 73 ? -8.380 -7.405 -4.503 1.00 98.38 73 TYR A CA 1
ATOM 557 C C . TYR A 1 73 ? -7.211 -6.691 -5.172 1.00 98.38 73 TYR A C 1
ATOM 559 O O . TYR A 1 73 ? -6.803 -7.060 -6.275 1.00 98.38 73 TYR A O 1
ATOM 567 N N . ILE A 1 74 ? -6.634 -5.718 -4.473 1.00 97.44 74 ILE A N 1
ATOM 568 C CA . ILE A 1 74 ? -5.317 -5.162 -4.784 1.00 97.44 74 ILE A CA 1
ATOM 569 C C . ILE A 1 74 ? -4.419 -5.399 -3.575 1.00 97.44 74 ILE A C 1
ATOM 571 O O . ILE A 1 74 ? -4.792 -5.091 -2.443 1.00 97.44 74 ILE A O 1
ATOM 575 N N . VAL A 1 75 ? -3.237 -5.949 -3.816 1.00 98.12 75 VAL A N 1
ATOM 576 C CA . VAL A 1 75 ? -2.226 -6.198 -2.792 1.00 98.12 75 VAL A CA 1
ATOM 577 C C . VAL A 1 75 ? -0.967 -5.445 -3.175 1.00 98.12 75 VAL A C 1
ATOM 579 O O . VAL A 1 75 ? -0.537 -5.488 -4.328 1.00 98.12 75 VAL A O 1
ATOM 582 N N . MET A 1 76 ? -0.376 -4.760 -2.203 1.00 97.94 76 MET A N 1
ATOM 583 C CA . MET A 1 76 ? 0.989 -4.266 -2.310 1.00 97.94 76 MET A CA 1
ATOM 584 C C . MET A 1 76 ? 1.827 -4.830 -1.174 1.00 97.94 76 MET A C 1
ATOM 586 O O . MET A 1 76 ? 1.364 -4.932 -0.034 1.00 97.94 76 MET A O 1
ATOM 590 N N . GLU A 1 77 ? 3.060 -5.194 -1.490 1.00 98.06 77 GLU A N 1
ATOM 591 C CA . GLU A 1 77 ? 3.969 -5.833 -0.551 1.00 98.06 77 GLU A CA 1
ATOM 592 C C . GLU A 1 77 ? 5.375 -5.270 -0.693 1.00 98.06 77 GLU A C 1
ATOM 594 O O . GLU A 1 77 ? 5.872 -5.058 -1.800 1.00 98.06 77 GLU A O 1
ATOM 599 N N . LYS A 1 78 ? 5.999 -5.019 0.456 1.00 98.00 78 LYS A N 1
ATOM 600 C CA . LYS A 1 78 ? 7.353 -4.487 0.547 1.00 98.00 78 LYS A CA 1
ATOM 601 C C . LYS A 1 78 ? 8.318 -5.600 0.914 1.00 98.00 78 LYS A C 1
ATOM 603 O O . LYS A 1 78 ? 8.171 -6.187 1.986 1.00 98.00 78 LYS A O 1
ATOM 608 N N . ARG A 1 79 ? 9.349 -5.845 0.107 1.00 97.44 79 ARG A N 1
ATOM 609 C CA . ARG A 1 79 ? 10.449 -6.759 0.464 1.00 97.44 79 ARG A CA 1
ATOM 610 C C . ARG A 1 79 ? 11.784 -6.180 0.036 1.00 97.44 79 ARG A C 1
ATOM 612 O O . ARG A 1 79 ? 11.936 -5.775 -1.109 1.00 97.44 79 ARG A O 1
ATOM 619 N N . ILE A 1 80 ? 12.742 -6.182 0.960 1.00 96.56 80 ILE A N 1
ATOM 620 C CA . ILE A 1 80 ? 14.099 -5.665 0.727 1.00 96.56 80 ILE A CA 1
ATOM 621 C C . ILE A 1 80 ? 14.657 -6.184 -0.602 1.00 96.56 80 ILE A C 1
ATOM 623 O O . ILE A 1 80 ? 14.651 -7.391 -0.849 1.00 96.56 80 ILE A O 1
ATOM 627 N N . GLY A 1 81 ? 15.123 -5.259 -1.439 1.00 94.31 81 GLY A N 1
ATOM 628 C CA . GLY A 1 81 ? 15.777 -5.550 -2.715 1.00 94.31 81 GLY A CA 1
ATOM 629 C C . GLY A 1 81 ? 14.825 -5.811 -3.886 1.00 94.31 81 GLY A C 1
ATOM 630 O O . GLY A 1 81 ? 15.275 -5.896 -5.029 1.00 94.31 81 GLY A O 1
ATOM 631 N N . TRP A 1 82 ? 13.506 -5.907 -3.675 1.00 94.06 82 TRP A N 1
ATOM 632 C CA . TRP A 1 82 ? 12.570 -6.108 -4.791 1.00 94.06 82 TRP A CA 1
ATOM 633 C C . TRP A 1 82 ? 12.590 -4.951 -5.791 1.00 94.06 82 TRP A C 1
ATOM 635 O O . TRP A 1 82 ? 12.441 -5.193 -6.995 1.00 94.06 82 TRP A O 1
ATOM 645 N N . GLY A 1 83 ? 12.850 -3.732 -5.314 1.00 90.81 83 GLY A N 1
ATOM 646 C CA . GLY A 1 83 ? 12.909 -2.523 -6.126 1.00 90.81 83 GLY A CA 1
ATOM 647 C C . GLY A 1 83 ? 14.109 -2.420 -7.061 1.00 90.81 83 GLY A C 1
ATOM 648 O O . GLY A 1 83 ? 14.062 -1.651 -8.020 1.00 90.81 83 GLY A O 1
ATOM 649 N N . GLU A 1 84 ? 15.181 -3.175 -6.811 1.00 90.88 84 GLU A N 1
ATOM 650 C CA . GLU A 1 84 ? 16.466 -3.044 -7.518 1.00 90.88 84 GLU A CA 1
ATOM 651 C C . GLU A 1 84 ? 16.396 -3.443 -8.996 1.00 90.88 84 GLU A C 1
ATOM 653 O O . GLU A 1 84 ? 17.226 -3.021 -9.798 1.00 90.88 84 GLU A O 1
ATOM 658 N N . ARG A 1 85 ? 15.366 -4.198 -9.393 1.00 85.50 85 ARG A N 1
ATOM 659 C CA . ARG A 1 85 ? 15.123 -4.540 -10.804 1.00 85.50 85 ARG A CA 1
ATOM 660 C C . ARG A 1 85 ? 14.667 -3.350 -11.652 1.00 85.50 85 ARG A C 1
ATOM 662 O O . ARG A 1 85 ? 14.635 -3.463 -12.876 1.00 85.50 85 ARG A O 1
ATOM 669 N N . TYR A 1 86 ? 14.250 -2.257 -11.015 1.00 87.69 86 TYR A N 1
ATOM 670 C CA . TYR A 1 86 ? 13.739 -1.068 -11.682 1.00 87.69 86 TYR A CA 1
ATOM 671 C C . TYR A 1 86 ? 14.703 0.110 -11.478 1.00 87.69 86 TYR A C 1
ATOM 673 O O . TYR A 1 86 ? 15.217 0.304 -10.372 1.00 87.69 86 TYR A O 1
ATOM 681 N N . PRO A 1 87 ? 14.903 0.967 -12.495 1.00 88.25 87 PRO A N 1
ATOM 682 C CA . PRO A 1 87 ? 15.595 2.239 -12.316 1.00 88.25 87 PRO A CA 1
ATOM 683 C C . PRO A 1 87 ? 14.967 3.077 -11.198 1.00 88.25 87 PRO A C 1
ATOM 685 O O . PRO A 1 87 ? 13.745 3.082 -11.022 1.00 88.25 87 PRO A O 1
ATOM 688 N N . GLU A 1 88 ? 15.777 3.863 -10.488 1.00 85.94 88 GLU A N 1
ATOM 689 C CA . GLU A 1 88 ? 15.316 4.689 -9.363 1.00 85.94 88 GLU A CA 1
ATOM 690 C C . GLU A 1 88 ? 14.169 5.646 -9.725 1.00 85.94 88 GLU A C 1
ATOM 692 O O . GLU A 1 88 ? 13.218 5.821 -8.954 1.00 85.94 88 GLU A O 1
ATOM 697 N N . ALA A 1 89 ? 14.211 6.197 -10.940 1.00 84.75 89 ALA A N 1
ATOM 698 C CA . ALA A 1 89 ? 13.158 7.049 -11.487 1.00 84.75 89 ALA A CA 1
ATOM 699 C C . ALA A 1 89 ? 11.786 6.349 -11.554 1.00 84.75 89 ALA A C 1
ATOM 701 O O . ALA A 1 89 ? 10.756 7.016 -11.540 1.00 84.75 89 ALA A O 1
ATOM 702 N N . THR A 1 90 ? 11.762 5.015 -11.577 1.00 82.88 90 THR A N 1
ATOM 703 C CA . THR A 1 90 ? 10.550 4.196 -11.743 1.00 82.88 90 THR A CA 1
ATOM 704 C C . THR A 1 90 ? 10.189 3.355 -10.519 1.00 82.88 90 THR A C 1
ATOM 706 O O . THR A 1 90 ? 9.013 3.067 -10.318 1.00 82.88 90 THR A O 1
ATOM 709 N N . ARG A 1 91 ? 11.164 2.979 -9.676 1.00 90.50 91 ARG A N 1
ATOM 710 C CA . ARG A 1 91 ? 10.920 2.109 -8.514 1.00 90.50 91 ARG A CA 1
ATOM 711 C C . ARG A 1 91 ? 10.100 2.814 -7.435 1.00 90.50 91 ARG A C 1
ATOM 713 O O . ARG A 1 91 ? 10.336 3.990 -7.149 1.00 90.50 91 ARG A O 1
ATOM 720 N N . ASN A 1 92 ? 9.219 2.081 -6.763 1.00 95.00 92 ASN A N 1
ATOM 721 C CA . ASN A 1 92 ? 8.486 2.559 -5.588 1.00 95.00 92 ASN A CA 1
ATOM 722 C C . ASN A 1 92 ? 9.167 2.071 -4.312 1.00 95.00 92 ASN A C 1
ATOM 724 O O . ASN A 1 92 ? 8.576 1.360 -3.506 1.00 95.00 92 ASN A O 1
ATOM 728 N N . GLY A 1 93 ? 10.458 2.384 -4.174 1.00 94.38 93 GLY A N 1
ATOM 729 C CA . GLY A 1 93 ? 11.310 1.685 -3.216 1.00 94.38 93 GLY A CA 1
ATOM 730 C C . GLY A 1 93 ? 11.250 0.185 -3.493 1.00 94.38 93 GLY A C 1
ATOM 731 O O . GLY A 1 93 ? 11.412 -0.223 -4.637 1.00 94.38 93 GLY A O 1
ATOM 732 N N . ASP A 1 94 ? 10.937 -0.587 -2.460 1.00 96.12 94 ASP A N 1
ATOM 733 C CA . ASP A 1 94 ? 10.851 -2.051 -2.481 1.00 96.12 94 ASP A CA 1
ATOM 734 C C . ASP A 1 94 ? 9.415 -2.594 -2.584 1.00 96.12 94 ASP A C 1
ATOM 736 O O . ASP A 1 94 ? 9.160 -3.759 -2.271 1.00 96.12 94 ASP A O 1
ATOM 740 N N . TRP A 1 95 ? 8.464 -1.742 -2.978 1.00 97.12 95 TRP A N 1
ATOM 741 C CA . TRP A 1 95 ? 7.066 -2.126 -3.149 1.00 97.12 95 TRP A CA 1
ATOM 742 C C . TRP A 1 95 ? 6.797 -2.747 -4.515 1.00 97.12 95 TRP A C 1
ATOM 744 O O . TRP A 1 95 ? 7.086 -2.151 -5.554 1.00 97.12 95 TRP A O 1
ATOM 754 N N . GLU A 1 96 ? 6.131 -3.893 -4.489 1.00 95.31 96 GLU A N 1
ATOM 755 C CA . GLU A 1 96 ? 5.540 -4.543 -5.653 1.00 95.31 96 GLU A CA 1
ATOM 756 C C . GLU A 1 96 ? 4.015 -4.644 -5.474 1.00 95.31 96 GLU A C 1
ATOM 758 O O . GLU A 1 96 ? 3.497 -4.570 -4.356 1.00 95.31 96 GLU A O 1
ATOM 763 N N . PHE A 1 97 ? 3.285 -4.787 -6.582 1.00 95.38 97 PHE A N 1
ATOM 764 C CA . PHE A 1 97 ? 1.819 -4.710 -6.624 1.00 95.38 97 PHE A CA 1
ATOM 765 C C . PHE A 1 97 ? 1.228 -5.891 -7.389 1.00 95.38 97 PHE A C 1
ATOM 767 O O . PHE A 1 97 ? 1.775 -6.284 -8.418 1.00 95.38 97 PHE A O 1
ATOM 774 N N . GLN A 1 98 ? 0.082 -6.407 -6.949 1.00 95.94 98 GLN A N 1
ATOM 775 C CA . GLN A 1 98 ? -0.673 -7.423 -7.679 1.00 95.94 98 GLN A CA 1
ATOM 776 C C . GLN A 1 98 ? -2.181 -7.226 -7.510 1.00 95.94 98 GLN A C 1
ATOM 778 O O . GLN A 1 98 ? -2.673 -6.861 -6.443 1.00 95.94 98 GLN A O 1
ATOM 783 N N . ALA A 1 99 ? -2.919 -7.464 -8.591 1.00 96.00 99 ALA A N 1
ATOM 784 C CA . ALA A 1 99 ? -4.373 -7.533 -8.591 1.00 96.00 99 ALA A CA 1
ATOM 785 C C . ALA A 1 99 ? -4.850 -8.986 -8.647 1.00 96.00 99 ALA A C 1
ATOM 787 O O . ALA A 1 99 ? -4.276 -9.808 -9.368 1.00 96.00 99 ALA A O 1
ATOM 788 N N . PHE A 1 100 ? -5.937 -9.274 -7.940 1.00 96.81 100 PHE A N 1
ATOM 789 C CA . PHE A 1 100 ? -6.585 -10.581 -7.921 1.00 96.81 100 PHE A CA 1
ATOM 790 C C . PHE A 1 100 ? -8.076 -10.439 -8.209 1.00 96.81 100 PHE A C 1
ATOM 792 O O . PHE A 1 100 ? -8.701 -9.445 -7.831 1.00 96.81 100 PHE A O 1
ATOM 799 N N . HIS A 1 101 ? -8.651 -11.444 -8.856 1.00 97.69 101 HIS A N 1
ATOM 800 C CA . HIS A 1 101 ? -10.093 -11.585 -9.021 1.00 97.69 101 HIS A CA 1
ATOM 801 C C . HIS A 1 101 ? -10.782 -11.876 -7.670 1.00 97.69 101 HIS A C 1
ATOM 803 O O . HIS A 1 101 ? -10.109 -12.222 -6.695 1.00 97.69 101 HIS A O 1
ATOM 809 N N . PRO A 1 102 ? -12.122 -11.753 -7.573 1.00 98.12 102 PRO A N 1
ATOM 810 C CA . PRO A 1 102 ? -12.864 -12.094 -6.353 1.00 98.12 102 PRO A CA 1
ATOM 811 C C . PRO A 1 102 ? -12.659 -13.537 -5.869 1.00 98.12 102 PRO A C 1
ATOM 813 O O . PRO A 1 102 ? -12.715 -13.797 -4.669 1.00 98.12 102 PRO A O 1
ATOM 816 N N . ASP A 1 103 ? -12.373 -14.465 -6.784 1.00 97.56 103 ASP A N 1
ATOM 817 C CA . ASP A 1 103 ? -12.021 -15.859 -6.481 1.00 97.56 103 ASP A CA 1
ATOM 818 C C . ASP A 1 103 ? -10.566 -16.040 -6.003 1.00 97.56 103 ASP A C 1
ATOM 820 O O . ASP A 1 103 ? -10.148 -17.159 -5.709 1.00 97.56 103 ASP A O 1
ATOM 824 N N . ARG A 1 104 ? -9.823 -14.930 -5.860 1.00 97.50 104 ARG A N 1
ATOM 825 C CA . ARG A 1 104 ? -8.432 -14.829 -5.383 1.00 97.50 104 ARG A CA 1
ATOM 826 C C . ARG A 1 104 ? -7.383 -15.296 -6.388 1.00 97.50 104 ARG A C 1
ATOM 828 O O . ARG A 1 104 ? -6.198 -15.299 -6.059 1.00 97.50 104 ARG A O 1
ATOM 835 N N . THR A 1 105 ? -7.780 -15.642 -7.609 1.00 95.75 105 THR A N 1
ATOM 836 C CA . THR A 1 105 ? -6.828 -15.919 -8.687 1.00 95.75 105 THR A CA 1
ATOM 837 C C . THR A 1 105 ? -6.186 -14.626 -9.180 1.00 95.75 105 THR A C 1
ATOM 839 O O . THR A 1 105 ? -6.759 -13.538 -9.079 1.00 95.75 105 THR A O 1
ATOM 842 N N . VAL A 1 106 ? -4.962 -14.718 -9.697 1.00 93.88 106 VAL A N 1
ATOM 843 C CA . VAL A 1 106 ? -4.247 -13.543 -10.203 1.00 93.88 106 VAL A CA 1
ATOM 844 C C . VAL A 1 106 ? -4.981 -12.962 -11.411 1.00 93.88 106 VAL A C 1
ATOM 846 O O . VAL A 1 106 ? -5.214 -13.660 -12.396 1.00 93.88 106 VAL A O 1
ATOM 849 N N . ASN A 1 107 ? -5.272 -11.660 -11.378 1.00 93.06 107 ASN A N 1
ATOM 850 C CA . ASN A 1 107 ? -5.809 -10.966 -12.539 1.00 93.06 107 ASN A CA 1
ATOM 851 C C . ASN A 1 107 ? -4.681 -10.623 -13.519 1.00 93.06 107 ASN A C 1
ATOM 853 O O . ASN A 1 107 ? -4.002 -9.605 -13.385 1.00 93.06 107 ASN A O 1
ATOM 857 N N . ARG A 1 108 ? -4.503 -11.478 -14.529 1.00 89.12 108 ARG A N 1
ATOM 858 C CA . ARG A 1 108 ? -3.469 -11.333 -15.567 1.00 89.12 108 ARG A CA 1
ATOM 859 C C . ARG A 1 108 ? -3.775 -10.258 -16.609 1.00 89.12 108 ARG A C 1
ATOM 861 O O . ARG A 1 108 ? -2.865 -9.832 -17.309 1.00 89.12 108 ARG A O 1
ATOM 868 N N . SER A 1 109 ? -5.024 -9.796 -16.694 1.00 88.44 109 SER A N 1
ATOM 869 C CA . SER A 1 109 ? -5.401 -8.678 -17.574 1.00 88.44 109 SER A CA 1
ATOM 870 C C . SER A 1 109 ? -5.008 -7.310 -16.999 1.00 88.44 109 SER A C 1
ATOM 872 O O . SER A 1 109 ? -5.039 -6.296 -17.695 1.00 88.44 109 SER A O 1
ATOM 874 N N . GLU A 1 110 ? -4.617 -7.267 -15.723 1.00 87.94 110 GLU A N 1
ATOM 875 C CA . GLU A 1 110 ? -4.228 -6.044 -15.042 1.00 87.94 110 GLU A CA 1
ATOM 876 C C . GLU A 1 110 ? -2.772 -5.648 -15.340 1.00 87.94 110 GLU A C 1
ATOM 878 O O . GLU A 1 110 ? -1.831 -6.372 -15.020 1.00 87.94 110 GLU A O 1
ATOM 883 N N . ASN A 1 111 ? -2.562 -4.434 -15.854 1.00 87.81 111 ASN A N 1
ATOM 884 C CA . ASN A 1 111 ? -1.224 -3.845 -15.943 1.00 87.81 111 ASN A CA 1
ATOM 885 C C . ASN A 1 111 ? -0.801 -3.225 -14.597 1.00 87.81 111 ASN A C 1
ATOM 887 O O . ASN A 1 111 ? -1.235 -2.115 -14.274 1.00 87.81 111 ASN A O 1
ATOM 891 N N . VAL A 1 112 ? 0.070 -3.900 -13.836 1.00 86.62 112 VAL A N 1
ATOM 892 C CA . VAL A 1 112 ? 0.523 -3.417 -12.517 1.00 86.62 112 VAL A CA 1
ATOM 893 C C . VAL A 1 112 ? 1.553 -2.281 -12.592 1.00 86.62 112 VAL A C 1
ATOM 895 O O . VAL A 1 112 ? 1.710 -1.546 -11.615 1.00 86.62 112 VAL A O 1
ATOM 898 N N . SER A 1 113 ? 2.171 -2.016 -13.753 1.00 86.31 113 SER A N 1
ATOM 899 C CA . SER A 1 113 ? 3.029 -0.829 -13.937 1.00 86.31 113 SER A CA 1
ATOM 900 C C . SER A 1 113 ? 2.275 0.481 -13.687 1.00 86.31 113 SER A C 1
ATOM 902 O O . SER A 1 113 ? 2.864 1.458 -13.224 1.00 86.31 113 SER A O 1
ATOM 904 N N . ARG A 1 114 ? 0.958 0.518 -13.931 1.00 89.94 114 ARG A N 1
ATOM 905 C CA . ARG A 1 114 ? 0.149 1.710 -13.636 1.00 89.94 114 ARG A CA 1
ATOM 906 C C . ARG A 1 114 ? 0.004 1.957 -12.130 1.00 89.94 114 ARG A C 1
ATOM 908 O O . ARG A 1 114 ? -0.068 3.109 -11.709 1.00 89.94 114 ARG A O 1
ATOM 915 N N . CYS A 1 115 ? -0.021 0.886 -11.329 1.00 92.50 115 CYS A N 1
ATOM 916 C CA . CYS A 1 115 ? -0.036 0.975 -9.872 1.00 92.50 115 CYS A CA 1
ATOM 917 C C . CYS A 1 115 ? 1.267 1.622 -9.412 1.00 92.50 115 CYS A C 1
ATOM 919 O O . CYS A 1 115 ? 1.238 2.589 -8.653 1.00 92.50 115 CYS A O 1
ATOM 921 N N . MET A 1 116 ? 2.395 1.165 -9.971 1.00 91.06 116 MET A N 1
ATOM 922 C CA . MET A 1 116 ? 3.700 1.749 -9.682 1.00 91.06 116 MET A CA 1
ATOM 923 C C . MET A 1 116 ? 3.739 3.243 -10.028 1.00 91.06 116 MET A C 1
ATOM 925 O O . MET A 1 116 ? 4.038 4.066 -9.164 1.00 91.06 116 MET A O 1
ATOM 929 N N . GLY A 1 117 ? 3.348 3.608 -11.252 1.00 92.56 117 GLY A N 1
ATOM 930 C CA . GLY A 1 117 ? 3.346 5.002 -11.705 1.00 92.56 117 GLY A CA 1
ATOM 931 C C . GLY A 1 117 ? 2.478 5.925 -10.844 1.00 92.56 117 GLY A C 1
ATOM 932 O O . GLY A 1 117 ? 2.924 7.003 -10.459 1.00 92.56 117 GLY A O 1
ATOM 933 N N . CYS A 1 118 ? 1.268 5.494 -10.474 1.00 93.69 118 CYS A N 1
ATOM 934 C CA . CYS A 1 118 ? 0.380 6.289 -9.622 1.00 93.69 118 CYS A CA 1
ATOM 935 C C . CYS A 1 118 ? 0.938 6.455 -8.197 1.00 93.69 118 CYS A C 1
ATOM 937 O O . CYS A 1 118 ? 0.939 7.556 -7.645 1.00 93.69 118 CYS A O 1
ATOM 939 N N . HIS A 1 119 ? 1.471 5.379 -7.615 1.00 95.75 119 HIS A N 1
ATOM 940 C CA . HIS A 1 119 ? 2.029 5.405 -6.264 1.00 95.75 119 HIS A CA 1
ATOM 941 C C . HIS A 1 119 ? 3.374 6.137 -6.175 1.00 95.75 119 HIS A C 1
ATOM 943 O O . HIS A 1 119 ? 3.745 6.586 -5.090 1.00 95.75 119 HIS A O 1
ATOM 949 N N . LYS A 1 120 ? 4.082 6.338 -7.296 1.00 94.31 120 LYS A N 1
ATOM 950 C CA . LYS A 1 120 ? 5.366 7.056 -7.333 1.00 94.31 120 LYS A CA 1
ATOM 951 C C . LYS A 1 120 ? 5.271 8.463 -6.738 1.00 94.31 120 LYS A C 1
ATOM 953 O O . LYS A 1 120 ? 6.168 8.882 -6.010 1.00 94.31 120 LYS A O 1
ATOM 958 N N . GLY A 1 121 ? 4.156 9.159 -6.978 1.00 95.00 121 GLY A N 1
ATOM 959 C CA . GLY A 1 121 ? 3.887 10.493 -6.425 1.00 95.00 121 GLY A CA 1
ATOM 960 C C . GLY A 1 121 ? 3.745 10.536 -4.897 1.00 95.00 121 GLY A C 1
ATOM 961 O O . GLY A 1 121 ? 3.716 11.614 -4.317 1.00 95.00 121 GLY A O 1
ATOM 962 N N . GLN A 1 122 ? 3.680 9.380 -4.230 1.00 97.12 122 GLN A N 1
ATOM 963 C CA . GLN A 1 122 ? 3.587 9.253 -2.775 1.00 97.12 122 GLN A CA 1
ATOM 964 C C . GLN A 1 122 ? 4.937 8.908 -2.125 1.00 97.12 122 GLN A C 1
ATOM 966 O O . GLN A 1 122 ? 4.962 8.348 -1.032 1.00 97.12 122 GLN A O 1
ATOM 971 N N . ALA A 1 123 ? 6.069 9.232 -2.761 1.00 95.88 123 ALA A N 1
ATOM 972 C CA . ALA A 1 123 ? 7.404 8.905 -2.247 1.00 95.88 123 ALA A CA 1
ATOM 973 C C . ALA A 1 123 ? 7.648 9.388 -0.800 1.00 95.88 123 ALA A C 1
ATOM 975 O O . ALA A 1 123 ? 8.198 8.646 0.011 1.00 95.88 123 ALA A O 1
ATOM 976 N N . SER A 1 124 ? 7.161 10.581 -0.431 1.00 95.88 124 SER A N 1
ATOM 977 C CA . SER A 1 124 ? 7.254 11.117 0.942 1.00 95.88 124 SER A CA 1
ATOM 978 C C . SER A 1 124 ? 6.416 10.350 1.976 1.00 95.88 124 SER A C 1
ATOM 980 O O . SER A 1 124 ? 6.572 10.547 3.179 1.00 95.88 124 SER A O 1
ATOM 982 N N . ARG A 1 125 ? 5.527 9.465 1.515 1.00 97.19 125 ARG A N 1
ATOM 983 C CA . ARG A 1 125 ? 4.627 8.626 2.316 1.00 97.19 125 ARG A CA 1
ATOM 984 C C . ARG A 1 125 ? 4.913 7.141 2.092 1.00 97.19 125 ARG A C 1
ATOM 986 O O . ARG A 1 125 ? 3.999 6.323 2.147 1.00 97.19 125 ARG A O 1
ATOM 993 N N . ASP A 1 126 ? 6.172 6.802 1.803 1.00 97.12 126 ASP A N 1
ATOM 994 C CA . ASP A 1 126 ? 6.620 5.430 1.521 1.00 97.12 126 ASP A CA 1
ATOM 995 C C . ASP A 1 126 ? 5.761 4.749 0.442 1.00 97.12 126 ASP A C 1
ATOM 997 O O . ASP A 1 126 ? 5.453 3.565 0.526 1.00 97.12 126 ASP A O 1
ATOM 1001 N N . TYR A 1 127 ? 5.332 5.529 -0.557 1.00 97.88 127 TYR A N 1
ATOM 1002 C CA . TYR A 1 127 ? 4.492 5.098 -1.676 1.00 97.88 127 TYR A CA 1
ATOM 1003 C C . TYR A 1 127 ? 3.088 4.607 -1.275 1.00 97.88 127 TYR A C 1
ATOM 1005 O O . TYR A 1 127 ? 2.402 3.986 -2.084 1.00 97.88 127 TYR A O 1
ATOM 1013 N N . VAL A 1 128 ? 2.618 4.896 -0.055 1.00 98.00 128 VAL A N 1
ATOM 1014 C CA . VAL A 1 128 ? 1.306 4.473 0.462 1.00 98.00 128 VAL A CA 1
ATOM 1015 C C . VAL A 1 128 ? 0.396 5.690 0.663 1.00 98.00 128 VAL A C 1
ATOM 1017 O O . VAL A 1 128 ? 0.561 6.477 1.599 1.00 98.00 128 VAL A O 1
ATOM 1020 N N . PHE A 1 129 ? -0.635 5.825 -0.178 1.00 97.19 129 PHE A N 1
ATOM 1021 C CA . PHE A 1 129 ? -1.629 6.908 -0.067 1.00 97.19 129 PHE A CA 1
ATOM 1022 C C . PHE A 1 129 ? -2.294 6.961 1.313 1.00 97.19 129 PHE A C 1
ATOM 1024 O O . PHE A 1 129 ? -2.558 8.034 1.852 1.00 97.19 129 PHE A O 1
ATOM 1031 N N . THR A 1 130 ? -2.522 5.806 1.928 1.00 96.75 130 THR A N 1
ATOM 1032 C CA . THR A 1 130 ? -3.215 5.669 3.211 1.00 96.75 130 THR A CA 1
ATOM 1033 C C . THR A 1 130 ? -2.276 5.627 4.420 1.00 96.75 130 THR A C 1
ATOM 1035 O O . THR A 1 130 ? -2.736 5.299 5.512 1.00 96.75 130 THR A O 1
ATOM 1038 N N . LEU A 1 131 ? -0.990 5.993 4.280 1.00 97.69 131 LEU A N 1
ATOM 1039 C CA . LEU A 1 131 ? -0.007 5.897 5.371 1.00 97.69 131 LEU A CA 1
ATOM 1040 C C . LEU A 1 131 ? -0.475 6.597 6.656 1.00 97.69 131 LEU A C 1
ATOM 1042 O O . LEU A 1 131 ? -0.332 6.046 7.743 1.00 97.69 131 LEU A O 1
ATOM 1046 N N . ASP A 1 132 ? -1.085 7.778 6.553 1.00 96.12 132 ASP A N 1
ATOM 1047 C CA . ASP A 1 132 ? -1.578 8.490 7.740 1.00 96.12 132 ASP A CA 1
ATOM 1048 C C . ASP A 1 132 ? -2.716 7.745 8.449 1.00 96.12 132 ASP A C 1
ATOM 1050 O O . ASP A 1 132 ? -2.819 7.813 9.671 1.00 96.12 132 ASP A O 1
ATOM 1054 N N . ARG A 1 133 ? -3.520 6.961 7.717 1.00 96.44 133 ARG A N 1
ATOM 1055 C CA . ARG A 1 133 ? -4.543 6.088 8.312 1.00 96.44 133 ARG A CA 1
ATOM 1056 C C . ARG A 1 133 ? -3.925 4.882 9.018 1.00 96.44 133 ARG A C 1
ATOM 1058 O O . ARG A 1 133 ? -4.439 4.457 10.043 1.00 96.44 133 ARG A O 1
ATOM 1065 N N . ILE A 1 134 ? -2.797 4.362 8.524 1.00 96.50 134 ILE A N 1
ATOM 1066 C CA . ILE A 1 134 ? -2.014 3.337 9.239 1.00 96.50 134 ILE A CA 1
ATOM 1067 C C . ILE A 1 134 ? -1.500 3.918 10.567 1.00 96.50 134 ILE A C 1
ATOM 1069 O O . ILE A 1 134 ? -1.628 3.281 11.611 1.00 96.50 134 ILE A O 1
ATOM 1073 N N . LYS A 1 135 ? -0.978 5.154 10.549 1.00 95.12 135 LYS A N 1
ATOM 1074 C CA . LYS A 1 135 ? -0.500 5.853 11.756 1.00 95.12 135 LYS A CA 1
ATOM 1075 C C . LYS A 1 135 ? -1.620 6.124 12.766 1.00 95.12 135 LYS A C 1
ATOM 1077 O O . LYS A 1 135 ? -1.384 6.030 13.965 1.00 95.12 135 LYS A O 1
ATOM 1082 N N . SER A 1 136 ? -2.832 6.443 12.317 1.00 93.25 136 SER A N 1
ATOM 1083 C CA . SER A 1 136 ? -3.954 6.757 13.213 1.00 93.25 136 SER A CA 1
ATOM 1084 C C . SER A 1 136 ? -4.822 5.554 13.596 1.00 93.25 136 SER A C 1
ATOM 1086 O O . SER A 1 136 ? -5.705 5.695 14.437 1.00 93.25 136 SER A O 1
ATOM 1088 N N . ALA A 1 137 ? -4.575 4.372 13.026 1.00 90.50 137 ALA A N 1
ATOM 1089 C CA . ALA A 1 137 ? -5.410 3.193 13.225 1.00 90.50 137 ALA A CA 1
ATOM 1090 C C . ALA A 1 137 ? -5.587 2.843 14.711 1.00 90.50 137 ALA A C 1
ATOM 1092 O O . ALA A 1 137 ? -4.605 2.617 15.424 1.00 90.50 137 ALA A O 1
ATOM 1093 N N . ALA A 1 138 ? -6.831 2.745 15.179 1.00 74.44 138 ALA A N 1
ATOM 1094 C CA . ALA A 1 138 ? -7.121 2.255 16.522 1.00 74.44 138 ALA A CA 1
ATOM 1095 C C . ALA A 1 138 ? -6.717 0.779 16.603 1.00 74.44 138 ALA A C 1
ATOM 1097 O O . ALA A 1 138 ? -7.314 -0.090 15.961 1.00 74.44 138 ALA A O 1
ATOM 1098 N N . VAL A 1 139 ? -5.687 0.471 17.388 1.00 62.75 139 VAL A N 1
ATOM 1099 C CA . VAL A 1 139 ? -5.344 -0.925 17.655 1.00 62.75 139 VAL A CA 1
ATOM 1100 C C . VAL A 1 139 ? -6.154 -1.308 18.877 1.00 62.75 139 VAL A C 1
ATOM 1102 O O . VAL A 1 139 ? -5.639 -1.277 19.988 1.00 62.75 139 VAL A O 1
ATOM 1105 N N . ARG A 1 140 ? -7.431 -1.654 18.674 1.00 57.78 140 ARG A N 1
ATOM 1106 C CA . ARG A 1 140 ? -8.377 -1.987 19.760 1.00 57.78 140 ARG A CA 1
ATOM 1107 C C . ARG A 1 140 ? -7.816 -2.991 20.783 1.00 57.78 140 ARG A C 1
ATOM 1109 O O . ARG A 1 140 ? -8.223 -2.983 21.934 1.00 57.78 140 ARG A O 1
ATOM 1116 N N . GLN A 1 141 ? -6.856 -3.836 20.398 1.00 53.31 141 GLN A N 1
ATOM 1117 C CA . GLN A 1 141 ? -6.176 -4.756 21.318 1.00 53.31 141 GLN A CA 1
ATOM 1118 C C . GLN A 1 141 ? -4.956 -4.164 22.047 1.00 53.31 141 GLN A C 1
ATOM 1120 O O . GLN A 1 141 ? -4.699 -4.566 23.176 1.00 53.31 141 GLN A O 1
ATOM 1125 N N . LEU A 1 142 ? -4.229 -3.201 21.465 1.00 54.22 142 LEU A N 1
ATOM 1126 C CA . LEU A 1 142 ? -3.142 -2.500 22.165 1.00 54.22 142 LEU A CA 1
ATOM 1127 C C . LEU A 1 142 ? -3.688 -1.422 23.099 1.00 54.22 142 LEU A C 1
ATOM 1129 O O . LEU A 1 142 ? -3.133 -1.230 24.168 1.00 54.22 142 LEU A O 1
ATOM 1133 N N . GLU A 1 143 ? -4.776 -0.747 22.726 1.00 55.62 143 GLU A N 1
ATOM 1134 C CA . GLU A 1 143 ? -5.443 0.223 23.599 1.00 55.62 143 GLU A CA 1
ATOM 1135 C C . GLU A 1 143 ? -6.008 -0.467 24.842 1.00 55.62 143 GLU A C 1
ATOM 1137 O O . GLU A 1 143 ? -5.782 0.023 25.942 1.00 55.62 143 GLU A O 1
ATOM 1142 N N . ASN A 1 144 ? -6.633 -1.639 24.701 1.00 55.41 144 ASN A N 1
ATOM 1143 C CA . ASN A 1 144 ? -7.100 -2.415 25.852 1.00 55.41 144 ASN A CA 1
ATOM 1144 C C . ASN A 1 144 ? -5.942 -2.956 26.707 1.00 55.41 144 ASN A C 1
ATOM 1146 O O . ASN A 1 144 ? -6.012 -2.874 27.930 1.00 55.41 144 ASN A O 1
ATOM 1150 N N . ALA A 1 145 ? -4.865 -3.459 26.090 1.00 56.09 145 ALA A N 1
ATOM 1151 C CA . ALA A 1 145 ? -3.688 -3.939 26.821 1.00 56.09 145 ALA A CA 1
ATOM 1152 C C . ALA A 1 145 ? -2.945 -2.802 27.546 1.00 56.09 145 ALA A C 1
ATOM 1154 O O . ALA A 1 145 ? -2.490 -2.983 28.670 1.00 56.09 145 ALA A O 1
ATOM 1155 N N . LEU A 1 146 ? -2.866 -1.615 26.937 1.00 57.28 146 LEU A N 1
ATOM 1156 C CA . LEU A 1 146 ? -2.287 -0.421 27.548 1.00 57.28 146 LEU A CA 1
ATOM 1157 C C . LEU A 1 146 ? -3.173 0.115 28.680 1.00 57.28 146 LEU A C 1
ATOM 1159 O O . LEU A 1 146 ? -2.653 0.439 29.740 1.00 57.28 146 LEU A O 1
ATOM 1163 N N . HIS A 1 147 ? -4.498 0.151 28.502 1.00 62.72 147 HIS A N 1
ATOM 1164 C CA . HIS A 1 147 ? -5.424 0.523 29.577 1.00 62.72 147 HIS A CA 1
ATOM 1165 C C . HIS A 1 147 ? -5.372 -0.463 30.748 1.00 62.72 147 HIS A C 1
ATOM 1167 O O . HIS A 1 147 ? -5.435 -0.031 31.891 1.00 62.72 147 HIS A O 1
ATOM 1173 N N . GLN A 1 148 ? -5.212 -1.766 30.497 1.00 58.03 148 GLN A N 1
ATOM 1174 C CA . GLN A 1 148 ? -5.019 -2.757 31.562 1.00 58.03 148 GLN A CA 1
ATOM 1175 C C . GLN A 1 148 ? -3.653 -2.634 32.245 1.00 58.03 148 GLN A C 1
ATOM 1177 O O . GLN A 1 148 ? -3.575 -2.798 33.456 1.00 58.03 148 GLN A O 1
ATOM 1182 N N . ALA A 1 149 ? -2.591 -2.319 31.501 1.00 65.62 149 ALA A N 1
ATOM 1183 C CA . ALA A 1 149 ? -1.250 -2.143 32.059 1.00 65.62 149 ALA A CA 1
ATOM 1184 C C . ALA A 1 149 ? -1.080 -0.828 32.845 1.00 65.62 149 ALA A C 1
ATOM 1186 O O . ALA A 1 149 ? -0.242 -0.757 33.739 1.00 65.62 149 ALA A O 1
ATOM 1187 N N . LEU A 1 150 ? -1.857 0.209 32.511 1.00 66.81 150 LEU A N 1
ATOM 1188 C CA . LEU A 1 150 ? -1.872 1.505 33.201 1.00 66.81 150 LEU A CA 1
ATOM 1189 C C . LEU A 1 150 ? -2.980 1.613 34.258 1.00 66.81 150 LEU A C 1
ATOM 1191 O O . LEU A 1 150 ? -3.037 2.612 34.977 1.00 66.81 150 LEU A O 1
ATOM 1195 N N . ALA A 1 151 ? -3.868 0.620 34.358 1.00 65.31 151 ALA A N 1
ATOM 1196 C CA . ALA A 1 151 ? -4.863 0.583 35.417 1.00 65.31 151 ALA A CA 1
ATOM 1197 C C . ALA A 1 151 ? -4.151 0.395 36.768 1.00 65.31 151 ALA A C 1
ATOM 1199 O O . ALA A 1 151 ? -3.321 -0.510 36.897 1.00 65.31 151 ALA A O 1
ATOM 1200 N N . PRO A 1 152 ? -4.455 1.214 37.789 1.00 56.91 152 PRO A N 1
ATOM 1201 C CA . PRO A 1 152 ? -3.920 0.984 39.121 1.00 56.91 152 PRO A CA 1
ATOM 1202 C C . PRO A 1 152 ? -4.387 -0.391 39.610 1.00 56.91 152 PRO A C 1
ATOM 1204 O O . PRO A 1 152 ? -5.579 -0.702 39.560 1.00 56.91 152 PRO A O 1
ATOM 1207 N N . SER A 1 153 ? -3.444 -1.221 40.066 1.00 56.44 153 SER A N 1
ATOM 1208 C CA . SER A 1 153 ? -3.753 -2.518 40.668 1.00 56.44 153 SER A CA 1
ATOM 1209 C C . SER A 1 153 ? -4.808 -2.336 41.763 1.00 56.44 153 SER A C 1
ATOM 1211 O O . SER A 1 153 ? -4.651 -1.425 42.583 1.00 56.44 153 SER A O 1
ATOM 1213 N N . PRO A 1 154 ? -5.856 -3.180 41.829 1.00 54.69 154 PRO A N 1
ATOM 1214 C CA . PRO A 1 154 ? -6.794 -3.121 42.935 1.00 54.69 154 PRO A CA 1
ATOM 1215 C C . PRO A 1 154 ? -6.001 -3.356 44.218 1.00 54.69 154 PRO A C 1
ATOM 1217 O O . PRO A 1 154 ? -5.386 -4.410 44.409 1.00 54.69 154 PRO A O 1
ATOM 1220 N N . THR A 1 155 ? -5.961 -2.340 45.076 1.00 52.34 155 THR A N 1
ATOM 1221 C CA . THR A 1 155 ? -5.392 -2.453 46.410 1.00 52.34 155 THR A CA 1
ATOM 1222 C C . THR A 1 155 ? -6.157 -3.559 47.119 1.00 52.34 155 THR A C 1
ATOM 1224 O O . THR A 1 155 ? -7.343 -3.441 47.422 1.00 52.34 155 THR A O 1
ATOM 1227 N N . ARG A 1 156 ? -5.483 -4.689 47.339 1.00 50.00 156 ARG A N 1
ATOM 1228 C CA . ARG A 1 156 ? -6.008 -5.788 48.142 1.00 50.00 156 ARG A CA 1
ATOM 1229 C C . ARG A 1 156 ? -6.074 -5.298 49.583 1.00 50.00 156 ARG A C 1
ATOM 1231 O O . ARG A 1 156 ? -5.109 -5.439 50.331 1.00 50.00 156 ARG A O 1
ATOM 1238 N N . GLY A 1 157 ? -7.193 -4.675 49.941 1.00 46.69 157 GLY A N 1
ATOM 1239 C CA . GLY A 1 157 ? -7.524 -4.345 51.316 1.00 46.69 157 GLY A CA 1
ATOM 1240 C C . GLY A 1 157 ? -7.578 -5.634 52.125 1.00 46.69 157 GLY A C 1
ATOM 1241 O O . GLY A 1 157 ? -8.553 -6.374 52.054 1.00 46.69 157 GLY A O 1
ATOM 1242 N N . HIS A 1 158 ? -6.507 -5.924 52.859 1.00 47.91 158 HIS A N 1
ATOM 1243 C CA . HIS A 1 158 ? -6.549 -6.864 53.968 1.00 47.91 158 HIS A CA 1
ATOM 1244 C C . HIS A 1 158 ? -7.258 -6.158 55.126 1.00 47.91 158 HIS A C 1
ATOM 1246 O O . HIS A 1 158 ? -6.628 -5.449 55.906 1.00 47.91 158 HIS A O 1
ATOM 1252 N N . GLY A 1 159 ? -8.578 -6.315 55.197 1.00 41.06 159 GLY A N 1
ATOM 1253 C CA . GLY A 1 159 ? -9.314 -6.157 56.447 1.00 41.06 159 GLY A CA 1
ATOM 1254 C C . GLY A 1 159 ? -9.308 -7.497 57.190 1.00 41.06 159 GLY A C 1
ATOM 1255 O O . GLY A 1 159 ? -9.521 -8.525 56.541 1.00 41.06 159 GLY A O 1
ATOM 1256 N N . PRO A 1 160 ? -9.045 -7.538 58.507 1.00 50.75 160 PRO A N 1
ATOM 1257 C CA . PRO A 1 160 ? -9.187 -8.764 59.272 1.00 50.75 160 PRO A CA 1
ATOM 1258 C C . PRO A 1 160 ? -10.682 -9.007 59.497 1.00 50.75 160 PRO A C 1
ATOM 1260 O O . PRO A 1 160 ? -11.386 -8.125 59.986 1.00 50.75 160 PRO A O 1
ATOM 1263 N N . MET A 1 161 ? -11.178 -10.188 59.136 1.00 39.12 161 MET A N 1
ATOM 1264 C CA . MET A 1 161 ? -12.507 -10.636 59.544 1.00 39.12 161 MET A CA 1
ATOM 1265 C C . MET A 1 161 ? -12.302 -11.843 60.450 1.00 39.12 161 MET A C 1
ATOM 1267 O O . MET A 1 161 ? -12.092 -12.962 59.987 1.00 39.12 161 MET A O 1
ATOM 1271 N N . LEU A 1 162 ? -12.239 -11.549 61.746 1.00 49.53 162 LEU A N 1
ATOM 1272 C CA . LEU A 1 162 ? -12.383 -12.528 62.806 1.00 49.53 162 LEU A CA 1
ATOM 1273 C C . LEU A 1 162 ? -13.879 -12.709 63.096 1.00 49.53 162 LEU A C 1
ATOM 1275 O O . LEU A 1 162 ? -14.626 -11.738 63.201 1.00 49.53 162 LEU A O 1
ATOM 1279 N N . ASP A 1 163 ? -14.213 -13.987 63.227 1.00 41.28 163 ASP A N 1
ATOM 1280 C CA . ASP A 1 163 ? -15.225 -14.597 64.083 1.00 41.28 163 ASP A CA 1
ATOM 1281 C C . ASP A 1 163 ? -16.680 -14.681 63.593 1.00 41.28 163 ASP A C 1
ATOM 1283 O O . ASP A 1 163 ? -17.456 -13.727 63.531 1.00 41.28 163 ASP A O 1
ATOM 1287 N N . HIS A 1 164 ? -17.028 -15.934 63.290 1.00 42.28 164 HIS A N 1
ATOM 12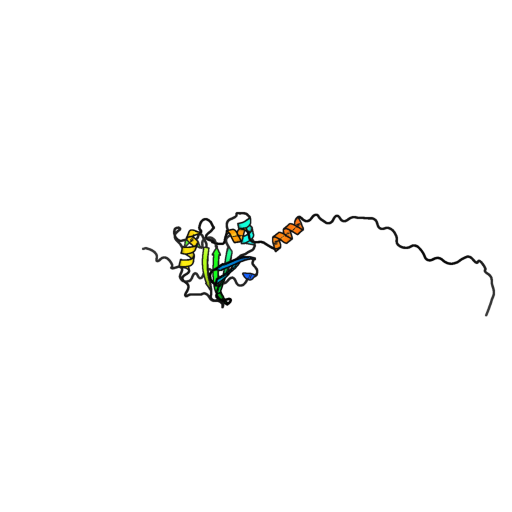88 C CA . HIS A 1 164 ? -18.367 -16.487 63.220 1.00 42.28 164 HIS A CA 1
ATOM 1289 C C . HIS A 1 164 ? -18.992 -16.615 64.620 1.00 42.28 164 HIS A C 1
ATOM 1291 O O . HIS A 1 164 ? -18.336 -17.017 65.575 1.00 42.28 164 HIS A O 1
ATOM 1297 N N . GLU A 1 165 ? -20.307 -16.388 64.626 1.00 39.50 165 GLU A N 1
ATOM 1298 C CA . GLU A 1 165 ? -21.331 -16.936 65.524 1.00 39.50 165 GLU A CA 1
ATOM 1299 C C . GLU A 1 165 ? -21.475 -16.370 66.944 1.00 39.50 165 GLU A C 1
ATOM 1301 O O . GLU A 1 165 ? -20.720 -16.663 67.866 1.00 39.50 165 GLU A O 1
ATOM 1306 N N . VAL A 1 166 ? -22.608 -15.685 67.149 1.00 36.34 166 VAL A N 1
ATOM 1307 C CA . VAL A 1 166 ? -23.295 -15.662 68.441 1.00 36.34 166 VAL A CA 1
ATOM 1308 C C . VAL A 1 166 ? -24.804 -15.878 68.229 1.00 36.34 166 VAL A C 1
ATOM 1310 O O . VAL A 1 166 ? -25.423 -15.223 67.392 1.00 36.34 166 VAL A O 1
ATOM 1313 N N . ILE A 1 167 ? -25.362 -16.711 69.118 1.00 35.81 167 ILE A N 1
ATOM 1314 C CA . ILE A 1 167 ? -26.711 -16.703 69.727 1.00 35.81 167 ILE A CA 1
ATOM 1315 C C . ILE A 1 167 ? -27.668 -17.836 69.315 1.00 35.81 167 ILE A C 1
ATOM 1317 O O . ILE A 1 167 ? -28.336 -17.793 68.288 1.00 35.81 167 ILE A O 1
ATOM 1321 N N . GLY A 1 168 ? -27.868 -18.749 70.274 1.00 32.53 168 GLY A N 1
ATOM 1322 C CA . GLY A 1 168 ? -29.080 -19.549 70.458 1.00 32.53 168 GLY A CA 1
ATOM 1323 C C . GLY A 1 168 ? -29.107 -20.172 71.861 1.00 32.53 168 GLY A C 1
ATOM 1324 O O . GLY A 1 168 ? -28.385 -21.119 72.130 1.00 32.53 168 GLY A O 1
ATOM 1325 N N . MET A 1 169 ? -29.891 -19.582 72.762 1.00 36.84 169 MET A N 1
ATOM 1326 C CA . MET A 1 169 ? -29.961 -19.794 74.219 1.00 36.84 169 MET A CA 1
ATOM 1327 C C . MET A 1 169 ? -31.066 -20.801 74.611 1.00 36.84 169 MET A C 1
ATOM 1329 O O . MET A 1 169 ? -32.023 -20.899 73.852 1.00 36.84 169 MET A O 1
ATOM 1333 N N . LEU A 1 170 ? -30.959 -21.438 75.802 1.00 35.62 170 LEU A N 1
ATOM 1334 C CA . LEU A 1 170 ? -31.934 -22.236 76.619 1.00 35.62 170 LEU A CA 1
ATOM 1335 C C . LEU A 1 170 ? -31.348 -23.631 76.965 1.00 35.62 170 LEU A C 1
ATOM 1337 O O . LEU A 1 170 ? -30.843 -24.296 76.077 1.00 35.62 170 LEU A O 1
ATOM 1341 N N . ALA A 1 171 ? -31.360 -24.190 78.181 1.00 39.28 171 ALA A N 1
ATOM 1342 C CA . ALA A 1 171 ? -31.981 -23.871 79.467 1.00 39.28 171 ALA A CA 1
ATOM 1343 C C . ALA A 1 171 ? -31.211 -24.582 80.619 1.00 39.28 171 ALA A C 1
ATOM 1345 O O . ALA A 1 171 ? -30.216 -25.265 80.397 1.00 39.28 171 ALA A O 1
ATOM 1346 N N . ALA A 1 172 ? -31.665 -24.359 81.852 1.00 36.00 172 ALA A N 1
ATOM 1347 C CA . ALA A 1 172 ? -30.942 -24.457 83.118 1.00 36.00 172 ALA A CA 1
ATOM 1348 C C . ALA A 1 172 ? -30.751 -25.857 83.757 1.00 36.00 172 ALA A C 1
ATOM 1350 O O . ALA A 1 172 ? -31.532 -26.773 83.541 1.00 36.00 172 ALA A O 1
ATOM 1351 N N . SER A 1 173 ? -29.718 -25.918 84.614 1.00 39.94 173 SER A N 1
ATOM 1352 C CA . SER A 1 173 ? -29.601 -26.545 85.951 1.00 39.94 173 SER A CA 1
ATOM 1353 C C . SER A 1 173 ? -30.509 -27.724 86.341 1.00 39.94 173 SER A C 1
ATOM 1355 O O . SER A 1 173 ? -31.718 -27.563 86.475 1.00 39.94 173 SER A O 1
ATOM 1357 N N . GLY A 1 174 ? -29.885 -28.827 86.771 1.00 37.25 174 GLY A N 1
ATOM 1358 C CA . GLY A 1 174 ? -30.516 -29.846 87.616 1.00 37.25 174 GLY A CA 1
ATOM 1359 C C . GLY A 1 174 ? -29.607 -31.048 87.862 1.00 37.25 174 GLY A C 1
ATOM 1360 O O . GLY A 1 174 ? -29.480 -31.914 87.007 1.00 37.25 174 GLY A O 1
ATOM 1361 N N . ASN A 1 175 ? -28.952 -31.061 89.019 1.00 45.69 175 ASN A N 1
ATOM 1362 C CA . ASN A 1 175 ? -28.261 -32.208 89.606 1.00 45.69 175 ASN A CA 1
ATOM 1363 C C . ASN A 1 175 ? -29.317 -33.252 90.019 1.00 45.69 175 ASN A C 1
ATOM 1365 O O . ASN A 1 175 ? -30.332 -32.818 90.548 1.00 45.69 175 ASN A O 1
ATOM 1369 N N . ASP A 1 176 ? -29.092 -34.553 89.795 1.00 40.72 176 ASP A N 1
ATOM 1370 C CA . ASP A 1 176 ? -29.494 -35.653 90.699 1.00 40.72 176 ASP A CA 1
ATOM 1371 C C . ASP A 1 176 ? -29.152 -37.036 90.098 1.00 40.72 176 ASP A C 1
ATOM 1373 O O . ASP A 1 176 ? -29.736 -37.502 89.123 1.00 40.72 176 ASP A O 1
ATOM 1377 N N . THR A 1 177 ? -28.197 -37.710 90.738 1.00 42.94 177 THR A N 1
ATOM 1378 C CA . THR A 1 177 ? -28.040 -39.178 90.789 1.00 42.94 177 THR A CA 1
ATOM 1379 C C . THR A 1 177 ? -28.718 -39.586 92.111 1.00 42.94 177 THR A C 1
ATOM 1381 O O . THR A 1 177 ? -28.478 -38.862 93.082 1.00 42.94 177 THR A O 1
ATOM 1384 N N . PRO A 1 178 ? -29.483 -40.701 92.257 1.00 53.22 178 PRO A N 1
ATOM 1385 C CA . PRO A 1 178 ? -28.863 -42.030 92.192 1.00 53.22 178 PRO A CA 1
ATOM 1386 C C . PRO A 1 178 ? -29.736 -43.271 91.852 1.00 53.22 178 PRO A C 1
ATOM 1388 O O . PRO A 1 178 ? -30.941 -43.300 92.048 1.00 53.22 178 PRO A O 1
ATOM 1391 N N . ALA A 1 179 ? -29.008 -44.339 91.490 1.00 42.03 179 ALA A N 1
ATOM 1392 C CA . ALA A 1 179 ? -29.129 -45.743 91.930 1.00 42.03 179 ALA A CA 1
ATOM 1393 C C . ALA A 1 179 ? -30.304 -46.667 91.521 1.00 42.03 179 ALA A C 1
ATOM 1395 O O . ALA A 1 179 ? -31.458 -46.277 91.423 1.00 42.03 179 ALA A O 1
ATOM 1396 N N . ALA A 1 180 ? -29.916 -47.958 91.482 1.00 41.94 180 ALA A N 1
ATOM 1397 C CA . ALA A 1 180 ? -30.683 -49.212 91.425 1.00 41.94 180 ALA A CA 1
ATOM 1398 C C . ALA A 1 180 ? -31.288 -49.587 90.061 1.00 41.94 180 ALA A C 1
ATOM 1400 O O . ALA A 1 180 ? -31.726 -48.727 89.317 1.00 41.94 180 ALA A O 1
ATOM 1401 N N . ALA A 1 181 ? -31.419 -50.849 89.662 1.00 42.84 181 ALA A N 1
ATOM 1402 C CA . ALA A 1 181 ? -30.844 -52.151 90.005 1.00 42.84 181 ALA A CA 1
ATOM 1403 C C . ALA A 1 181 ? -31.389 -53.118 88.924 1.00 42.84 181 ALA A C 1
ATOM 1405 O O . ALA A 1 181 ? -32.459 -52.856 88.388 1.00 42.84 181 ALA A O 1
ATOM 1406 N N . THR A 1 182 ? -30.636 -54.182 88.623 1.00 50.62 182 THR A N 1
ATOM 1407 C CA . THR A 1 182 ? -31.076 -55.525 88.161 1.00 50.62 182 THR A CA 1
ATOM 1408 C C . THR A 1 182 ? -32.315 -55.664 87.264 1.00 50.62 182 THR A C 1
ATOM 1410 O O . THR A 1 182 ? -33.421 -55.378 87.705 1.00 50.62 182 THR A O 1
ATOM 1413 N N . GLU A 1 183 ? -32.153 -56.291 86.095 1.00 45.53 183 GLU A N 1
ATOM 1414 C CA . GLU A 1 183 ? -32.318 -57.746 85.868 1.00 45.53 183 GLU A CA 1
ATOM 1415 C C . GLU A 1 183 ? -31.531 -58.176 84.619 1.00 45.53 183 GLU A C 1
ATOM 1417 O O . GLU A 1 183 ? -31.349 -57.328 83.713 1.00 45.53 183 GLU A O 1
#

pLDDT: mean 80.24, std 22.79, range [32.53, 98.81]

Foldseek 3Di:
DPPDQPQLQDPVPDAQPVCQVVAAFQDWDDDDQKIKTKGWHPQQLVCLLVVHPRDAFIKMKIFIDGNNHGAWIKIKGFHPPCQVSDPPLQGLHRIDIFIAGPVRHGDSVDRRSVLSVVLSVVSVQSSDPCSVSSNVGPPVVVVVVVCVVPPPDPPPPPDDDDDDDDDDDDDDDDDDDDDDDDD

Sequence (183 aa):
MVGQGALAQGNDRVDFPANYRQGVHYATVERGGIREEIFTSRNAISAAKSGKPLPSGTVITMEDYREGKLFRYIVMEKRIGWGERYPEATRNGDWEFQAFHPDRTVNRSENVSRCMGCHKGQASRDYVFTLDRIKSAAVRQLENALHQALAPSPTRGHGPMLDHEVIGMLAASGNDTPAAATE

Secondary structure (DSSP, 8-state):
--------BS-TT----TTGGGSEEEEEEEETTEEEEEEE-HHHHHHHHTTPPPPTT-EEEEEEEETTEEEEEEEEEE-TTGGGGS-TTT--TTEEEEEE-TTS-B-TT-BTHHHHHHHHTTGGGTT-TTHHHHHH---HHHHHHHHHHHSPP------------------------------

InterPro domains:
  IPR032033 Cytochrome P460 [PF16694] (17-130)
  IPR038142 Cytochrome P460 superfamily [G3DSA:3.50.70.20] (7-137)

Organism: Alcaligenes xylosoxydans xylosoxydans (NCBI:txid85698)

Radius of gyration: 34.27 Å; chains: 1; bounding box: 55×69×118 Å